Protein AF-A0A9P6HDU7-F1 (afdb_monomer_lite)

Sequence (227 aa):
MTTGSPQTSLSDDKVKEAPQIVTFTWDSATVALSRYRSRFFLVYVDGQHLPEPGKRIHSSLNVVSWHSNHHSKKGPKVDSFWLNCSRGDSDPEDPNGVLYRLLDVDPPLVRRTGRERNETSAADAASSVGCDEFEVLVPEEGLIRQCYYCLSWEDDEHRYSEIKHDKYWCSKCKKKGRLLSTLTPKEKSATHVGDLHTLERESIYARSFQPLSLQYQPQSVEHRARR

Organism: NCBI:txid56493

Structure (mmCIF, N/CA/C/O backbone):
data_AF-A0A9P6HDU7-F1
#
_entry.id   AF-A0A9P6HDU7-F1
#
loop_
_atom_site.group_PDB
_atom_site.id
_atom_site.type_symbol
_atom_site.label_atom_id
_atom_site.label_alt_id
_atom_site.label_comp_id
_atom_site.label_asym_id
_atom_site.label_entity_id
_atom_site.label_seq_id
_atom_site.pdbx_PDB_ins_code
_atom_site.Cartn_x
_atom_site.Cartn_y
_atom_site.Cartn_z
_atom_site.occupancy
_atom_site.B_iso_or_equiv
_atom_site.auth_seq_id
_atom_site.auth_comp_id
_atom_site.auth_asym_id
_atom_site.auth_atom_id
_atom_site.pdbx_PDB_model_num
ATOM 1 N N . MET A 1 1 ? -68.212 -5.624 16.637 1.00 43.31 1 MET A N 1
ATOM 2 C CA . MET A 1 1 ? -66.993 -5.546 17.468 1.00 43.31 1 MET A CA 1
ATOM 3 C C . MET A 1 1 ? -65.915 -6.299 16.717 1.00 43.31 1 MET A C 1
ATOM 5 O O . MET A 1 1 ? -65.987 -7.517 16.650 1.00 43.31 1 MET A O 1
ATOM 9 N N . THR A 1 2 ? -65.014 -5.582 16.052 1.00 46.53 2 THR A N 1
ATOM 10 C CA . THR A 1 2 ? -64.001 -6.171 15.166 1.00 46.53 2 THR A CA 1
ATOM 11 C C . THR A 1 2 ? -62.646 -5.792 15.741 1.00 46.53 2 THR A C 1
ATOM 13 O O . THR A 1 2 ? -62.264 -4.625 15.727 1.00 46.53 2 THR A O 1
ATOM 16 N N . THR A 1 3 ? -61.977 -6.760 16.355 1.00 54.69 3 THR A N 1
ATOM 17 C CA . THR A 1 3 ? -60.669 -6.601 16.992 1.00 54.69 3 THR A CA 1
ATOM 18 C C . THR A 1 3 ? -59.586 -6.638 15.919 1.00 54.69 3 THR A C 1
ATOM 20 O O . THR A 1 3 ? -59.300 -7.697 15.366 1.00 54.69 3 THR A O 1
ATOM 23 N N . GLY A 1 4 ? -59.018 -5.476 15.591 1.00 52.78 4 GLY A N 1
ATOM 24 C CA . GLY A 1 4 ? -57.842 -5.368 14.730 1.00 52.78 4 GLY A CA 1
ATOM 25 C C . GLY A 1 4 ? -56.573 -5.619 15.539 1.00 52.78 4 GLY A C 1
ATOM 26 O O . GLY A 1 4 ? -56.272 -4.862 16.459 1.00 52.78 4 GLY A O 1
ATOM 27 N N . SER A 1 5 ? -55.850 -6.687 15.213 1.00 55.47 5 SER A N 1
ATOM 28 C CA . SER A 1 5 ? -54.541 -6.981 15.800 1.00 55.47 5 SER A CA 1
ATOM 29 C C . SER A 1 5 ? -53.468 -6.037 15.233 1.00 55.47 5 SER A C 1
ATOM 31 O O . SER A 1 5 ? -53.489 -5.770 14.029 1.00 55.47 5 SER A O 1
ATOM 33 N N . PRO A 1 6 ? -52.510 -5.549 16.043 1.00 67.25 6 PRO A N 1
ATOM 34 C CA . PRO A 1 6 ? -51.437 -4.692 15.556 1.00 67.25 6 PRO A CA 1
ATOM 35 C C . PRO A 1 6 ? -50.391 -5.529 14.811 1.00 67.25 6 PRO A C 1
ATOM 37 O O . PRO A 1 6 ? -49.854 -6.490 15.359 1.00 67.25 6 PRO A O 1
ATOM 40 N N . GLN A 1 7 ? -50.080 -5.152 13.569 1.00 59.84 7 GLN A N 1
ATOM 41 C CA . GLN A 1 7 ? -48.900 -5.647 12.862 1.00 59.84 7 GLN A CA 1
ATOM 42 C C . GLN A 1 7 ? -47.662 -4.920 13.392 1.00 59.84 7 GLN A C 1
ATOM 44 O O . GLN A 1 7 ? -47.432 -3.751 13.087 1.00 59.84 7 GLN A O 1
ATOM 49 N N . THR A 1 8 ? -46.861 -5.615 14.192 1.00 58.66 8 THR A N 1
ATOM 50 C CA . THR A 1 8 ? -45.507 -5.195 14.555 1.00 58.66 8 THR A CA 1
ATOM 51 C C . THR A 1 8 ? -44.602 -5.405 13.344 1.00 58.66 8 THR A C 1
ATOM 53 O O . THR A 1 8 ? -44.223 -6.529 13.018 1.00 58.66 8 THR A O 1
ATOM 56 N N . SER A 1 9 ? -44.275 -4.321 12.644 1.00 63.88 9 SER A N 1
ATOM 57 C CA . SER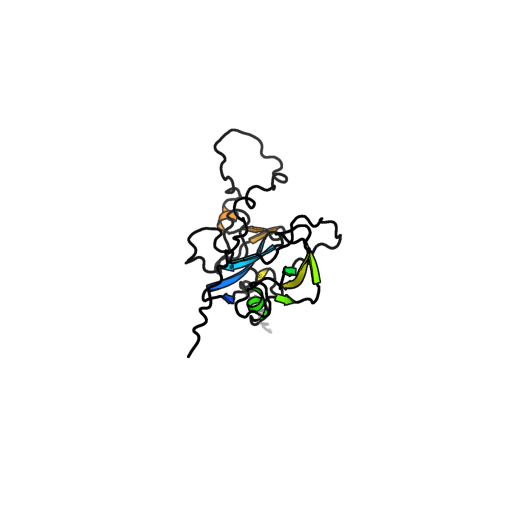 A 1 9 ? -43.236 -4.309 11.618 1.00 63.88 9 SER A CA 1
ATOM 58 C C . SER A 1 9 ? -41.874 -4.510 12.287 1.00 63.88 9 SER A C 1
ATOM 60 O O . SER A 1 9 ? -41.369 -3.599 12.945 1.00 63.88 9 SER A O 1
ATOM 62 N N . LEU A 1 10 ? -41.301 -5.706 12.144 1.00 60.94 10 LEU A N 1
ATOM 63 C CA . LEU A 1 10 ? -39.892 -5.967 12.431 1.00 60.94 10 LEU A CA 1
ATOM 64 C C . LEU A 1 10 ? -39.050 -5.121 11.471 1.00 60.94 1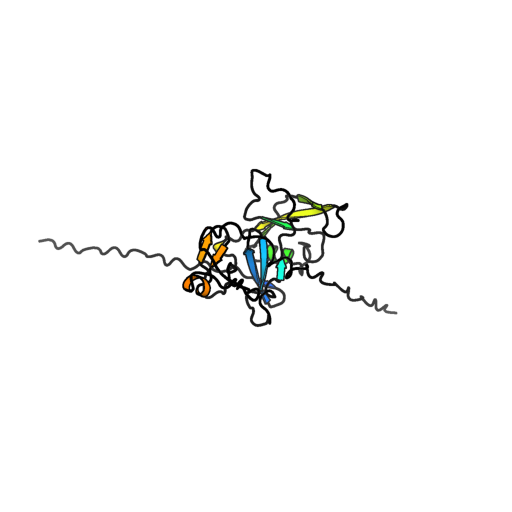0 LEU A C 1
ATOM 66 O O . LEU A 1 10 ? -39.079 -5.327 10.261 1.00 60.94 10 LEU A O 1
ATOM 70 N N . SER A 1 11 ? -38.350 -4.130 12.014 1.00 64.56 11 SER A N 1
ATOM 71 C CA . SER A 1 11 ? -37.307 -3.405 11.303 1.00 64.56 11 SER A CA 1
ATOM 72 C C . SER A 1 11 ? -36.131 -4.352 11.079 1.00 64.56 11 SER A C 1
ATOM 74 O O . SER A 1 11 ? -35.496 -4.782 12.041 1.00 64.56 11 SER A O 1
ATOM 76 N N . ASP A 1 12 ? -35.858 -4.679 9.816 1.00 61.16 12 ASP A N 1
ATOM 77 C CA . ASP A 1 12 ? -34.621 -5.332 9.388 1.00 61.16 12 ASP A CA 1
ATOM 78 C C . ASP A 1 12 ? -33.440 -4.390 9.664 1.00 61.16 12 ASP A C 1
ATOM 80 O O . ASP A 1 12 ? -32.995 -3.631 8.796 1.00 61.16 12 ASP A O 1
ATOM 84 N N . ASP A 1 13 ? -32.926 -4.431 10.891 1.00 65.56 13 ASP A N 1
ATOM 85 C CA . ASP A 1 13 ? -31.606 -3.908 11.211 1.00 65.56 13 ASP A CA 1
ATOM 86 C C . ASP A 1 13 ? -30.584 -4.769 10.460 1.00 65.56 13 ASP A C 1
ATOM 88 O O . ASP A 1 13 ? -30.099 -5.789 10.952 1.00 65.56 13 ASP A O 1
ATOM 92 N N . LYS A 1 14 ? -30.277 -4.375 9.218 1.00 71.62 14 LYS A N 1
ATOM 93 C CA . LYS A 1 14 ? -29.135 -4.904 8.472 1.00 71.62 14 LYS A CA 1
ATOM 94 C C . LYS A 1 14 ? -27.889 -4.661 9.313 1.00 71.62 14 LYS A C 1
ATOM 96 O O . LYS A 1 14 ? -27.359 -3.549 9.340 1.00 71.62 14 LYS A O 1
ATOM 101 N N . VAL A 1 15 ? -27.429 -5.708 9.991 1.00 69.44 15 VAL A N 1
ATOM 102 C CA . VAL A 1 15 ? -26.133 -5.738 10.661 1.00 69.44 15 VAL A CA 1
ATOM 103 C C . VAL A 1 15 ? -25.090 -5.390 9.604 1.00 69.44 15 VAL A C 1
ATOM 105 O O . VAL A 1 15 ? -24.821 -6.167 8.692 1.00 69.44 15 VAL A O 1
ATOM 108 N N . LYS A 1 16 ? -24.566 -4.165 9.668 1.00 67.69 16 LYS A N 1
ATOM 109 C CA . LYS A 1 16 ? -23.510 -3.710 8.773 1.00 67.69 16 LYS A CA 1
ATOM 110 C C . LYS A 1 16 ? -22.235 -4.409 9.225 1.00 67.69 16 LYS A C 1
ATOM 112 O O . LYS A 1 16 ? -21.640 -4.000 10.221 1.00 67.69 16 LYS A O 1
ATOM 117 N N . GLU A 1 17 ? -21.874 -5.491 8.540 1.00 73.00 17 GLU A N 1
ATOM 118 C CA . GLU A 1 17 ? -20.608 -6.181 8.776 1.00 73.00 17 GLU A CA 1
ATOM 119 C C . GLU A 1 17 ? -19.461 -5.169 8.723 1.00 73.00 17 GLU A C 1
ATOM 121 O O . GLU A 1 17 ? -19.444 -4.252 7.890 1.00 73.00 17 GLU A O 1
ATOM 126 N N . ALA A 1 18 ? -18.534 -5.286 9.674 1.00 70.19 18 ALA A N 1
ATOM 127 C CA . ALA A 1 18 ? -17.365 -4.429 9.695 1.00 70.19 18 ALA A CA 1
ATOM 128 C C . ALA A 1 18 ? -16.558 -4.668 8.406 1.00 70.19 18 ALA A C 1
ATOM 130 O O . ALA A 1 18 ? -16.374 -5.823 8.017 1.00 70.19 18 ALA A O 1
ATOM 131 N N . PRO A 1 19 ? -16.084 -3.606 7.733 1.00 74.44 19 PRO A N 1
ATOM 132 C CA . PRO A 1 19 ? -15.278 -3.768 6.533 1.00 74.44 19 PRO A CA 1
ATOM 133 C C . PRO A 1 19 ? -14.008 -4.558 6.867 1.00 74.44 19 PRO A C 1
ATOM 135 O O . PRO A 1 19 ? -13.298 -4.217 7.817 1.00 74.44 19 PRO A O 1
ATOM 138 N N . GLN A 1 20 ? -13.757 -5.618 6.100 1.00 83.69 20 GLN A N 1
ATOM 139 C CA . GLN A 1 20 ? -12.608 -6.503 6.280 1.00 83.69 20 GLN A CA 1
ATOM 140 C C . GLN A 1 20 ? -11.350 -5.895 5.654 1.00 83.69 20 GLN A C 1
ATOM 142 O O . GLN A 1 20 ? -11.419 -5.246 4.608 1.00 83.69 20 GLN A O 1
ATOM 147 N N . ILE A 1 21 ? -10.200 -6.115 6.295 1.00 86.62 21 ILE A N 1
ATOM 148 C CA . ILE A 1 21 ? -8.893 -5.769 5.730 1.00 86.62 21 ILE A CA 1
ATOM 149 C C . ILE A 1 21 ? -8.620 -6.724 4.572 1.00 86.62 21 ILE A C 1
ATOM 151 O O . ILE A 1 21 ? -8.716 -7.939 4.733 1.00 86.62 21 ILE A O 1
ATOM 155 N N . VAL A 1 22 ? -8.270 -6.180 3.408 1.00 87.25 22 VAL A N 1
ATOM 156 C CA . VAL A 1 22 ? -7.909 -7.003 2.255 1.00 87.25 22 VAL A CA 1
ATOM 157 C C . VAL A 1 22 ? -6.455 -7.438 2.397 1.00 87.25 22 VAL A C 1
ATOM 159 O O . VAL A 1 22 ? -5.538 -6.610 2.420 1.00 87.25 22 VAL A O 1
ATOM 162 N N . THR A 1 23 ? -6.258 -8.748 2.508 1.00 88.75 23 THR A N 1
ATOM 163 C CA . THR A 1 23 ? -4.953 -9.384 2.683 1.00 88.75 23 THR A CA 1
ATOM 164 C C . THR A 1 23 ? -4.683 -10.381 1.561 1.00 88.75 23 THR A C 1
ATOM 166 O O . THR A 1 23 ? -5.596 -10.851 0.883 1.00 88.75 23 THR A O 1
ATOM 169 N N . PHE A 1 24 ? -3.409 -10.686 1.343 1.00 86.25 24 PHE A N 1
ATOM 170 C CA . PHE A 1 24 ? -2.950 -11.688 0.387 1.00 86.25 24 PHE A CA 1
ATOM 171 C C . PHE A 1 24 ? -1.666 -12.349 0.892 1.00 86.25 24 PHE A C 1
ATOM 173 O O . PHE A 1 24 ? -1.004 -11.840 1.798 1.00 86.25 24 PHE A O 1
ATOM 180 N N . THR A 1 25 ? -1.308 -13.502 0.331 1.00 85.44 25 THR A N 1
ATOM 181 C CA . THR A 1 25 ? -0.123 -14.254 0.758 1.00 85.44 25 THR A CA 1
ATOM 182 C C . THR A 1 25 ? 1.092 -13.914 -0.103 1.00 85.44 25 THR A C 1
ATOM 184 O O . THR A 1 25 ? 1.015 -13.908 -1.330 1.00 85.44 25 THR A O 1
ATOM 187 N N . TRP A 1 26 ? 2.227 -13.681 0.550 1.00 81.81 26 TRP A N 1
ATOM 188 C CA . TRP A 1 26 ? 3.532 -13.412 -0.045 1.00 81.81 26 TRP A CA 1
ATOM 189 C C . TRP A 1 26 ? 4.598 -14.253 0.658 1.00 81.81 26 TRP A C 1
ATOM 191 O O . TRP A 1 26 ? 4.798 -14.079 1.856 1.00 81.81 26 TRP A O 1
ATOM 201 N N . ASP A 1 27 ? 5.297 -15.149 -0.045 1.00 79.50 27 ASP A N 1
ATOM 202 C CA . ASP A 1 27 ? 6.347 -16.012 0.534 1.00 79.50 27 ASP A CA 1
ATOM 203 C C . ASP A 1 27 ? 5.947 -16.670 1.871 1.00 79.50 27 ASP A C 1
ATOM 205 O O . ASP A 1 27 ? 6.727 -16.752 2.818 1.00 79.50 27 ASP A O 1
ATOM 209 N N . SER A 1 28 ? 4.707 -17.167 1.952 1.00 80.25 28 SER A N 1
ATOM 210 C CA . SER A 1 28 ? 4.083 -17.750 3.160 1.00 80.25 28 SER A CA 1
ATOM 211 C C . SER A 1 28 ? 3.716 -16.762 4.279 1.00 80.25 28 SER A C 1
ATOM 213 O O . SER A 1 28 ? 3.241 -17.191 5.328 1.00 80.25 28 SER A O 1
ATOM 215 N N . ALA A 1 29 ? 3.897 -15.458 4.077 1.00 81.75 29 ALA A N 1
ATOM 216 C CA . ALA A 1 29 ? 3.476 -14.404 4.994 1.00 81.75 29 ALA A CA 1
ATOM 217 C C . ALA A 1 29 ? 2.189 -13.714 4.517 1.00 81.75 29 ALA A C 1
ATOM 219 O O . ALA A 1 29 ? 1.975 -13.515 3.323 1.00 81.75 29 ALA A O 1
ATOM 220 N N . THR A 1 30 ? 1.344 -13.294 5.457 1.00 85.81 30 THR A N 1
ATOM 221 C CA . THR A 1 30 ? 0.152 -12.486 5.168 1.00 85.81 30 THR A CA 1
ATOM 222 C C . THR A 1 30 ? 0.544 -11.017 5.018 1.00 85.81 30 THR A C 1
ATOM 224 O O . THR A 1 30 ? 1.088 -10.410 5.948 1.00 85.81 30 THR A O 1
ATOM 227 N N . VAL A 1 31 ? 0.259 -10.432 3.858 1.00 87.56 31 VAL A N 1
ATOM 228 C CA . VAL A 1 31 ? 0.547 -9.037 3.506 1.00 87.56 31 VAL A CA 1
ATOM 229 C C . VAL A 1 31 ? -0.755 -8.287 3.243 1.00 87.56 31 VAL A C 1
ATOM 231 O O . VAL A 1 31 ? -1.735 -8.854 2.770 1.00 87.56 31 VAL A O 1
ATOM 234 N N . ALA A 1 32 ? -0.767 -6.996 3.554 1.00 90.44 32 ALA A N 1
ATOM 235 C CA . ALA A 1 32 ? -1.868 -6.090 3.267 1.00 90.44 32 ALA A CA 1
ATOM 236 C C . ALA A 1 32 ? -1.362 -4.792 2.637 1.00 90.44 32 ALA A C 1
ATOM 238 O O . ALA A 1 32 ? -0.226 -4.356 2.868 1.00 90.44 32 ALA A O 1
ATOM 239 N N . LEU A 1 33 ? -2.242 -4.147 1.872 1.00 92.19 33 LEU A N 1
ATOM 240 C CA . LEU A 1 33 ? -2.014 -2.803 1.363 1.00 92.19 33 LEU A CA 1
ATOM 241 C C . LEU A 1 33 ? -2.406 -1.774 2.428 1.00 92.19 33 LEU A C 1
ATOM 243 O O . LEU A 1 33 ? -3.509 -1.784 2.974 1.00 92.19 33 LEU A O 1
ATOM 247 N N . SER A 1 34 ? -1.485 -0.864 2.708 1.00 91.31 34 SER A N 1
ATOM 248 C CA . SER A 1 34 ? -1.628 0.218 3.672 1.00 91.31 34 SER A CA 1
ATOM 249 C C . SER A 1 34 ? -1.581 1.566 2.979 1.00 91.31 34 SER A C 1
ATOM 251 O O . SER A 1 34 ? -0.841 1.751 2.007 1.00 91.31 34 SER A O 1
ATOM 253 N N . ARG A 1 35 ? -2.233 2.552 3.600 1.00 88.50 35 ARG A N 1
ATOM 254 C CA . ARG A 1 35 ? -2.032 3.960 3.281 1.00 88.50 35 ARG A CA 1
ATOM 255 C C . ARG A 1 35 ? -1.711 4.791 4.514 1.00 88.50 35 ARG A C 1
ATOM 257 O O . ARG A 1 35 ? -2.382 4.701 5.538 1.00 88.50 35 ARG A O 1
ATOM 264 N N . TYR A 1 36 ? -0.694 5.637 4.396 1.00 83.75 36 TYR A N 1
ATOM 265 C CA . TYR A 1 36 ? -0.334 6.593 5.438 1.00 83.75 36 TYR A CA 1
ATOM 266 C C . TYR A 1 36 ? 0.257 7.859 4.822 1.00 83.75 36 TYR A C 1
ATOM 268 O O . TYR A 1 36 ? 1.202 7.777 4.034 1.00 83.75 36 TYR A O 1
ATOM 276 N N . ARG A 1 37 ? -0.286 9.032 5.179 1.00 79.19 37 ARG A N 1
ATOM 277 C CA . ARG A 1 37 ? 0.137 10.341 4.644 1.00 79.19 37 ARG A CA 1
ATOM 278 C C . ARG A 1 37 ? 0.219 10.345 3.115 1.00 79.19 37 ARG A C 1
ATOM 280 O O . ARG A 1 37 ? 1.246 10.702 2.537 1.00 79.19 37 ARG A O 1
ATOM 287 N N . SER A 1 38 ? -0.853 9.888 2.472 1.00 78.25 38 SER A N 1
ATOM 288 C CA . SER A 1 38 ? -0.983 9.793 1.012 1.00 78.25 38 SER A CA 1
ATOM 289 C C . SER A 1 38 ? 0.069 8.905 0.325 1.00 78.25 38 SER A C 1
ATOM 291 O O . SER A 1 38 ? 0.317 9.049 -0.872 1.00 78.25 38 SER A O 1
ATOM 293 N N . ARG A 1 39 ? 0.692 7.979 1.066 1.00 83.12 39 ARG A N 1
ATOM 294 C CA . ARG A 1 39 ? 1.633 6.986 0.534 1.00 83.12 39 ARG A CA 1
ATOM 295 C C . ARG A 1 39 ? 1.113 5.576 0.710 1.00 83.12 39 ARG A C 1
ATOM 297 O O . ARG A 1 39 ? 0.559 5.268 1.763 1.00 83.12 39 ARG A O 1
ATOM 304 N N . PHE A 1 40 ? 1.349 4.743 -0.297 1.00 89.38 40 PHE A N 1
ATOM 305 C CA . PHE A 1 40 ? 1.031 3.326 -0.247 1.00 89.38 40 PHE A CA 1
ATOM 306 C C . PHE A 1 40 ? 2.229 2.498 0.216 1.00 89.38 40 PHE A C 1
ATOM 308 O O . PHE A 1 40 ? 3.387 2.769 -0.132 1.00 89.38 40 PHE A O 1
ATOM 315 N N . PHE A 1 41 ? 1.929 1.492 1.028 1.00 89.38 41 PHE A N 1
ATOM 316 C CA . PHE A 1 41 ? 2.898 0.568 1.602 1.00 89.38 41 PHE A CA 1
ATOM 317 C C . PHE A 1 41 ? 2.334 -0.841 1.554 1.00 89.38 41 PHE A C 1
ATOM 319 O O . PHE A 1 41 ? 1.144 -1.027 1.792 1.00 89.38 41 PHE A O 1
ATOM 326 N N . LEU A 1 42 ? 3.198 -1.822 1.337 1.00 88.25 42 LEU A N 1
ATOM 327 C CA . LEU A 1 42 ? 2.894 -3.202 1.676 1.00 88.25 42 LEU A CA 1
ATOM 328 C C . LEU A 1 42 ? 3.404 -3.500 3.063 1.00 88.25 42 LEU A C 1
ATOM 330 O O . LEU A 1 42 ? 4.552 -3.178 3.390 1.00 88.25 42 LEU A O 1
ATOM 334 N N . VAL A 1 43 ? 2.543 -4.102 3.874 1.00 88.25 43 VAL A N 1
ATOM 335 C CA . VAL A 1 43 ? 2.864 -4.419 5.256 1.00 88.25 43 VAL A CA 1
ATOM 336 C C . VAL A 1 43 ? 2.502 -5.850 5.607 1.00 88.25 43 VAL A C 1
ATOM 338 O O . VAL A 1 43 ? 1.454 -6.345 5.207 1.00 88.25 43 VAL A O 1
ATOM 341 N N . TYR A 1 44 ? 3.352 -6.499 6.393 1.00 85.44 44 TYR A N 1
ATOM 342 C CA . TYR A 1 44 ? 3.046 -7.787 6.997 1.00 85.44 44 TYR A CA 1
ATOM 343 C C . TYR A 1 44 ? 1.979 -7.611 8.087 1.00 85.44 44 TYR A C 1
ATOM 345 O O . TYR A 1 44 ? 2.147 -6.805 9.016 1.00 85.44 44 TYR A O 1
ATOM 353 N N . VAL A 1 45 ? 0.888 -8.368 7.970 1.00 82.38 45 VAL A N 1
ATOM 354 C CA . VAL A 1 45 ? -0.252 -8.352 8.904 1.00 82.38 45 VAL A CA 1
ATOM 355 C C . VAL A 1 45 ? 0.130 -9.072 10.195 1.00 82.38 45 VAL A C 1
ATOM 357 O O . VAL A 1 45 ? 0.023 -8.513 11.295 1.00 82.38 45 VAL A O 1
ATOM 360 N N . ASP A 1 46 ? 0.718 -10.258 10.051 1.00 74.44 46 ASP A N 1
ATOM 361 C CA . ASP A 1 46 ? 1.165 -11.083 11.163 1.00 74.44 46 ASP A CA 1
ATOM 362 C C . ASP A 1 46 ? 2.566 -10.671 11.611 1.00 74.44 46 ASP A C 1
ATOM 364 O O . ASP A 1 46 ? 3.599 -11.172 11.172 1.00 74.44 46 ASP A O 1
ATOM 368 N N . GLY A 1 47 ? 2.618 -9.733 12.554 1.00 62.12 47 GLY A N 1
ATOM 369 C CA . GLY A 1 47 ? 3.868 -9.341 13.209 1.00 62.12 47 GLY A CA 1
ATOM 370 C C . GLY A 1 47 ? 4.450 -10.402 14.147 1.00 62.12 47 GLY A C 1
ATOM 371 O O . GLY A 1 47 ? 5.422 -10.090 14.829 1.00 62.12 47 GLY A O 1
ATOM 372 N N . GLN A 1 48 ? 3.879 -11.613 14.217 1.00 55.28 48 GLN A N 1
ATOM 373 C CA . GLN A 1 48 ? 4.321 -12.672 15.137 1.00 55.28 48 GLN A CA 1
ATOM 374 C C . GLN A 1 48 ? 5.782 -13.100 14.920 1.00 55.28 48 GLN A C 1
ATOM 376 O O . GLN A 1 48 ? 6.393 -13.670 15.820 1.00 55.28 48 GLN A O 1
ATOM 381 N N . HIS A 1 49 ? 6.377 -12.750 13.777 1.00 49.81 49 HIS A N 1
ATOM 382 C CA . HIS A 1 49 ? 7.781 -13.033 13.470 1.00 49.81 49 HIS A CA 1
ATOM 383 C C . HIS A 1 49 ? 8.662 -11.786 13.343 1.00 49.81 49 HIS A C 1
ATOM 385 O O . HIS A 1 49 ? 9.824 -11.894 12.953 1.00 49.81 49 HIS A O 1
ATOM 391 N N . LEU A 1 50 ? 8.149 -10.596 13.674 1.00 54.12 50 LEU A N 1
ATOM 392 C CA . LEU A 1 50 ? 8.882 -9.348 13.476 1.00 54.12 50 LEU A CA 1
ATOM 393 C C . LEU A 1 50 ? 9.277 -8.728 14.823 1.00 54.12 50 LEU A C 1
ATOM 395 O O . LEU A 1 50 ? 8.426 -8.182 15.524 1.00 54.12 50 LEU A O 1
ATOM 399 N N . PRO A 1 51 ? 10.573 -8.777 15.190 1.00 41.41 51 PRO A N 1
ATOM 400 C CA . PRO A 1 51 ? 11.031 -8.439 16.537 1.00 41.41 51 PRO A CA 1
ATOM 401 C C . PRO A 1 51 ? 10.970 -6.940 16.873 1.00 41.41 51 PRO A C 1
ATOM 403 O O . PRO A 1 51 ? 11.178 -6.579 18.027 1.00 41.41 51 PRO A O 1
ATOM 406 N N . GLU A 1 52 ? 10.702 -6.052 15.906 1.00 56.84 52 GLU A N 1
ATOM 407 C CA . GLU A 1 52 ? 10.749 -4.599 16.117 1.00 56.84 52 GLU A CA 1
ATOM 408 C C . GLU A 1 52 ? 9.599 -3.843 15.420 1.00 56.84 52 GLU A C 1
ATOM 410 O O . GLU A 1 52 ? 9.302 -4.099 14.245 1.00 56.84 52 GLU A O 1
ATOM 415 N N . PRO A 1 53 ? 8.985 -2.851 16.098 1.00 47.34 53 PRO A N 1
ATOM 416 C CA . PRO A 1 53 ? 8.081 -1.886 15.477 1.00 47.34 53 PRO A CA 1
ATOM 417 C C . PRO A 1 53 ? 8.770 -1.188 14.294 1.00 47.34 53 PRO A C 1
ATOM 419 O O . PRO A 1 53 ? 9.817 -0.572 14.457 1.00 47.34 53 PRO A O 1
ATOM 422 N N . GLY A 1 54 ? 8.188 -1.295 13.098 1.00 55.69 54 GLY A N 1
ATOM 423 C CA . GLY A 1 54 ? 8.760 -0.760 11.852 1.00 55.69 54 GLY A CA 1
ATOM 424 C C . GLY A 1 54 ? 9.186 -1.829 10.844 1.00 55.69 54 GLY A C 1
ATOM 425 O O . GLY A 1 54 ? 9.088 -1.581 9.646 1.00 55.69 54 GLY A O 1
ATOM 426 N N . LYS A 1 55 ? 9.506 -3.055 11.287 1.00 67.94 55 LYS A N 1
ATOM 427 C CA . LYS A 1 55 ? 9.832 -4.187 10.389 1.00 67.94 55 LYS A CA 1
ATOM 428 C C . LYS A 1 55 ? 8.629 -4.773 9.646 1.00 67.94 55 LYS A C 1
ATOM 430 O O . LYS A 1 55 ? 8.778 -5.688 8.850 1.00 67.94 55 LYS A O 1
ATOM 435 N N . ARG A 1 56 ? 7.431 -4.246 9.911 1.00 77.69 56 ARG A N 1
ATOM 436 C CA . ARG A 1 56 ? 6.208 -4.635 9.206 1.00 77.69 56 ARG A CA 1
ATOM 437 C C . ARG A 1 56 ? 6.145 -4.091 7.788 1.00 77.69 56 ARG A C 1
ATOM 439 O O . ARG A 1 56 ? 5.392 -4.651 7.016 1.00 77.69 56 ARG A O 1
ATOM 446 N N . ILE A 1 57 ? 6.894 -3.044 7.434 1.00 82.50 57 ILE A N 1
ATOM 447 C CA . ILE A 1 57 ? 6.886 -2.538 6.057 1.00 82.50 57 ILE A CA 1
ATOM 448 C C . ILE A 1 57 ? 7.710 -3.479 5.182 1.00 82.50 57 ILE A C 1
ATOM 450 O O . ILE A 1 57 ? 8.926 -3.553 5.334 1.00 82.50 57 ILE A O 1
ATOM 454 N N . HIS A 1 58 ? 7.031 -4.174 4.275 1.00 80.44 58 HIS A N 1
ATOM 455 C CA . HIS A 1 58 ? 7.654 -5.005 3.254 1.00 80.44 58 HIS A CA 1
ATOM 456 C C . HIS A 1 58 ? 8.199 -4.137 2.115 1.00 80.44 58 HIS A C 1
ATOM 458 O O . HIS A 1 58 ? 9.372 -4.228 1.770 1.00 80.44 58 HIS A O 1
ATOM 464 N N . SER A 1 59 ? 7.364 -3.242 1.575 1.00 82.88 59 SER A N 1
ATOM 465 C CA . SER A 1 59 ? 7.740 -2.375 0.457 1.00 82.88 59 SER A CA 1
ATOM 466 C C . SER A 1 59 ? 6.998 -1.037 0.499 1.00 82.88 59 SER A C 1
ATOM 468 O O . SER A 1 59 ? 5.880 -0.942 1.012 1.00 82.88 59 SER A O 1
ATOM 470 N N . SER A 1 60 ? 7.618 0.020 -0.030 1.00 83.88 60 SER A N 1
ATOM 471 C CA . SER A 1 60 ? 6.959 1.310 -0.258 1.00 83.88 60 SER A CA 1
ATOM 472 C C . SER A 1 60 ? 6.646 1.454 -1.741 1.00 83.88 60 SER A C 1
ATOM 474 O O . SER A 1 60 ? 7.551 1.402 -2.566 1.00 83.88 60 SER A O 1
ATOM 476 N N . LEU A 1 61 ? 5.373 1.678 -2.064 1.00 83.19 61 LEU A N 1
ATOM 477 C CA . LEU A 1 61 ? 4.894 1.728 -3.450 1.00 83.19 61 LEU A CA 1
ATOM 478 C C . LEU A 1 61 ? 4.916 3.150 -4.034 1.00 83.19 61 LEU A C 1
ATOM 480 O O . LEU A 1 61 ? 4.796 3.335 -5.239 1.00 83.19 61 LEU A O 1
ATOM 484 N N . ASN A 1 62 ? 5.116 4.168 -3.187 1.00 70.19 62 ASN A N 1
ATOM 485 C CA . ASN A 1 62 ? 5.318 5.550 -3.618 1.00 70.19 62 ASN A CA 1
ATOM 486 C C . ASN A 1 62 ? 6.806 5.892 -3.557 1.00 70.19 62 ASN A C 1
ATOM 488 O O . ASN A 1 62 ? 7.301 6.290 -2.492 1.00 70.19 62 ASN A O 1
ATOM 492 N N . VAL A 1 63 ? 7.489 5.829 -4.698 1.00 58.09 63 VAL A N 1
ATOM 493 C CA . VAL A 1 63 ? 8.837 6.397 -4.859 1.00 58.09 63 VAL A CA 1
ATOM 494 C C . VAL A 1 63 ? 8.739 7.723 -5.611 1.00 58.09 63 VAL A C 1
ATOM 496 O O . VAL A 1 63 ? 9.405 7.939 -6.607 1.00 58.09 63 VAL A O 1
ATOM 499 N N . VAL A 1 64 ? 7.882 8.631 -5.136 1.00 52.56 64 VAL A N 1
ATOM 500 C CA . VAL A 1 64 ? 7.893 10.015 -5.622 1.00 52.56 64 VAL A CA 1
ATOM 501 C C . VAL A 1 64 ? 8.954 10.764 -4.831 1.00 52.56 64 VAL A C 1
ATOM 503 O O . VAL A 1 64 ? 8.892 10.803 -3.597 1.00 52.56 64 VAL A O 1
ATOM 506 N N . SER A 1 65 ? 9.914 11.386 -5.515 1.00 47.12 65 SER A N 1
ATOM 507 C CA . SER A 1 65 ? 10.762 12.374 -4.854 1.00 47.12 65 SER A CA 1
ATOM 508 C C . SER A 1 65 ? 9.865 13.514 -4.350 1.00 47.12 65 SER A C 1
ATOM 510 O O . SER A 1 65 ? 9.140 14.166 -5.105 1.00 47.12 65 SER A O 1
ATOM 512 N N . TRP A 1 66 ? 9.889 13.723 -3.034 1.00 44.59 66 TRP A N 1
ATOM 513 C CA . TRP A 1 66 ? 9.099 14.691 -2.258 1.00 44.59 66 TRP A CA 1
ATOM 514 C C . TRP A 1 66 ? 9.141 16.141 -2.794 1.00 44.59 66 TRP A C 1
ATOM 516 O O . TRP A 1 66 ? 8.388 17.004 -2.356 1.00 44.59 66 TRP A O 1
ATOM 526 N N . HIS A 1 67 ? 10.019 16.420 -3.756 1.00 46.47 67 HIS A N 1
ATOM 527 C CA . HIS A 1 67 ? 10.321 17.747 -4.275 1.00 46.47 67 HIS A CA 1
ATOM 528 C C . HIS A 1 67 ? 9.542 18.134 -5.538 1.00 46.47 67 HIS A C 1
ATOM 530 O O . HIS A 1 67 ? 9.724 19.243 -6.040 1.00 46.47 67 HIS A O 1
ATOM 536 N N . SER A 1 68 ? 8.654 17.280 -6.054 1.00 46.81 68 SER A N 1
ATOM 537 C CA . SER A 1 68 ? 7.761 17.682 -7.146 1.00 46.81 68 SER A CA 1
ATOM 538 C C . SER A 1 68 ? 6.654 18.597 -6.605 1.00 46.81 68 SER A C 1
ATOM 540 O O . SER A 1 68 ? 5.643 18.164 -6.063 1.00 46.81 68 SER A O 1
ATOM 542 N N . ASN A 1 69 ? 6.920 19.900 -6.705 1.00 43.44 69 ASN A N 1
ATOM 543 C CA . ASN A 1 69 ? 6.070 21.021 -6.318 1.00 43.44 69 ASN A CA 1
ATOM 544 C C . ASN A 1 69 ? 4.558 20.732 -6.402 1.00 43.44 69 ASN A C 1
ATOM 546 O O . ASN A 1 69 ? 4.019 20.463 -7.475 1.00 43.44 69 ASN A O 1
ATOM 550 N N . HIS A 1 70 ? 3.876 20.918 -5.268 1.00 46.69 70 HIS A N 1
ATOM 551 C CA . HIS A 1 70 ? 2.425 20.870 -5.023 1.00 46.69 70 HIS A CA 1
ATOM 552 C C . HIS A 1 70 ? 1.562 21.843 -5.873 1.00 46.69 70 HIS A C 1
ATOM 554 O O . HIS A 1 70 ? 0.476 22.246 -5.460 1.00 46.69 70 HIS A O 1
ATOM 560 N N . HIS A 1 71 ? 2.004 22.259 -7.059 1.00 44.84 71 HIS A N 1
ATOM 561 C CA . HIS A 1 71 ? 1.330 23.278 -7.864 1.00 44.84 71 HIS A CA 1
ATOM 562 C C . HIS A 1 71 ? 0.326 22.737 -8.894 1.00 44.84 71 HIS A C 1
ATOM 564 O O . HIS A 1 71 ? -0.322 23.541 -9.570 1.00 44.84 71 HIS A O 1
ATOM 570 N N . SER A 1 72 ? 0.092 21.420 -8.994 1.00 49.06 72 SER A N 1
ATOM 571 C CA . SER A 1 72 ? -1.074 20.945 -9.747 1.00 49.06 72 SER A CA 1
ATOM 572 C C . SER A 1 72 ? -2.350 21.228 -8.945 1.00 49.06 72 SER A C 1
ATOM 574 O O . SER A 1 72 ? -2.669 20.557 -7.969 1.00 49.06 72 SER A O 1
ATOM 576 N N . LYS A 1 73 ? -3.135 22.222 -9.389 1.00 53.06 73 LYS A N 1
ATOM 577 C CA . LYS A 1 73 ? -4.478 22.545 -8.849 1.00 53.06 73 LYS A CA 1
ATOM 578 C C . LYS A 1 73 ? -5.455 21.355 -8.873 1.00 53.06 73 LYS A C 1
ATOM 580 O O . LYS A 1 73 ? -6.499 21.400 -8.234 1.00 53.06 73 LYS A O 1
ATOM 585 N N . LYS A 1 74 ? -5.116 20.294 -9.609 1.00 51.38 74 LYS A N 1
ATOM 586 C CA . LYS A 1 74 ? -5.681 18.953 -9.466 1.00 51.38 74 LYS A CA 1
ATOM 587 C C . LYS A 1 74 ? -4.682 18.158 -8.630 1.00 51.38 74 LYS A C 1
ATOM 589 O O . LYS A 1 74 ? -3.639 17.760 -9.151 1.00 51.38 74 LYS A O 1
ATOM 594 N N . GLY A 1 75 ? -4.951 18.024 -7.332 1.00 49.22 75 GLY A N 1
ATOM 595 C CA . GLY A 1 75 ? -4.140 17.182 -6.455 1.00 49.22 75 GLY A CA 1
ATOM 596 C C . GLY A 1 75 ? -4.006 15.769 -7.040 1.00 49.22 75 GLY A C 1
ATOM 597 O O . GLY A 1 75 ? -4.872 15.360 -7.823 1.00 49.22 75 GLY A O 1
ATOM 598 N N . PRO A 1 76 ? -2.921 15.039 -6.727 1.00 51.25 76 PRO A N 1
ATOM 599 C CA . PRO A 1 76 ? -2.780 13.653 -7.157 1.00 51.25 76 PRO A CA 1
ATOM 600 C C . PRO A 1 76 ? -4.051 12.883 -6.798 1.00 51.25 76 PRO A C 1
ATOM 602 O O . PRO A 1 76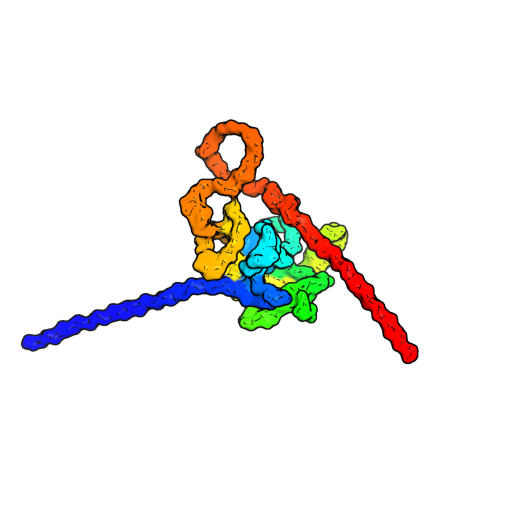 ? -4.616 13.087 -5.719 1.00 51.25 76 PRO A O 1
ATOM 605 N N . LYS A 1 77 ? -4.524 12.036 -7.724 1.00 59.59 77 LYS A N 1
ATOM 606 C CA . LYS A 1 77 ? -5.611 11.109 -7.411 1.00 59.59 77 LYS A CA 1
ATOM 607 C C . LYS A 1 77 ? -5.200 10.348 -6.155 1.00 59.59 77 LYS A C 1
ATOM 609 O O . LYS A 1 77 ? -4.106 9.799 -6.082 1.00 59.59 77 LYS A O 1
ATOM 614 N N . VAL A 1 78 ? -6.079 10.405 -5.165 1.00 70.31 78 VAL A N 1
ATOM 615 C CA . VAL A 1 78 ? -5.893 9.889 -3.807 1.00 70.31 78 VAL A CA 1
ATOM 616 C C . VAL A 1 78 ? -5.529 8.393 -3.838 1.00 70.31 78 VAL A C 1
ATOM 618 O O . VAL A 1 78 ? -4.750 7.944 -2.996 1.00 70.31 78 VAL A O 1
ATOM 621 N N . ASP A 1 79 ? -5.961 7.690 -4.887 1.00 85.25 79 ASP A N 1
ATOM 622 C CA . ASP A 1 79 ? -5.921 6.233 -5.017 1.00 85.25 79 ASP A CA 1
ATOM 623 C C . ASP A 1 79 ? -4.971 5.755 -6.126 1.00 85.25 79 ASP A C 1
ATOM 625 O O . ASP A 1 79 ? -5.231 4.766 -6.805 1.00 85.25 79 ASP A O 1
ATOM 629 N N . SER A 1 80 ? -3.881 6.480 -6.393 1.00 89.06 80 SER A N 1
ATOM 630 C CA . SER A 1 80 ? -2.888 6.047 -7.386 1.00 89.06 80 SER A CA 1
ATOM 631 C C . SER A 1 80 ? -1.453 6.246 -6.908 1.00 89.06 80 SER A C 1
ATOM 633 O O . SER A 1 80 ? -1.154 7.178 -6.156 1.00 89.06 80 SER A O 1
ATOM 635 N N . PHE A 1 81 ? -0.557 5.380 -7.370 1.00 88.81 81 PHE A N 1
ATOM 636 C CA . PHE A 1 81 ? 0.883 5.478 -7.144 1.00 88.81 81 PHE A CA 1
ATOM 637 C C . PHE A 1 81 ? 1.661 5.291 -8.444 1.00 88.81 81 PHE A C 1
ATOM 639 O O . PHE A 1 81 ? 1.121 4.826 -9.444 1.00 88.81 81 PHE A O 1
ATOM 646 N N . TRP A 1 82 ? 2.928 5.698 -8.425 1.00 88.19 82 TRP A N 1
ATOM 647 C CA . TRP A 1 82 ? 3.835 5.606 -9.564 1.00 88.19 82 TRP A CA 1
ATOM 648 C C . TRP A 1 82 ? 5.007 4.711 -9.194 1.00 88.19 82 TRP A C 1
ATOM 650 O O . TRP A 1 82 ? 5.613 4.915 -8.136 1.00 88.19 82 TRP A O 1
ATOM 660 N N . LEU A 1 83 ? 5.317 3.745 -10.056 1.00 88.00 83 LEU A N 1
ATOM 661 C CA . LEU A 1 83 ? 6.355 2.752 -9.814 1.00 88.00 83 LEU A CA 1
ATOM 662 C C . LEU A 1 83 ? 7.292 2.645 -11.017 1.00 88.00 83 LEU A C 1
ATOM 664 O O . LEU A 1 83 ? 6.860 2.649 -12.167 1.00 88.00 83 LEU A O 1
ATOM 668 N N . ASN A 1 84 ? 8.588 2.534 -10.740 1.00 88.12 84 ASN A N 1
ATOM 669 C CA . ASN A 1 84 ? 9.582 2.238 -11.758 1.00 88.12 84 ASN A CA 1
ATOM 670 C C . ASN A 1 84 ? 9.624 0.722 -12.010 1.00 88.12 84 ASN A C 1
ATOM 672 O O . ASN A 1 84 ? 10.317 -0.000 -11.293 1.00 88.12 84 ASN A O 1
ATOM 676 N N . CYS A 1 85 ? 8.927 0.268 -13.050 1.00 85.19 85 CYS A N 1
ATOM 677 C CA . CYS A 1 85 ? 8.842 -1.143 -13.438 1.00 85.19 85 CYS A CA 1
ATOM 678 C C . CYS A 1 85 ? 10.153 -1.721 -14.002 1.00 85.19 85 CYS A C 1
ATOM 680 O O . CYS A 1 85 ? 10.275 -2.928 -14.143 1.00 85.19 85 CYS A O 1
ATOM 682 N N . SER A 1 86 ? 11.162 -0.892 -14.304 1.00 80.50 86 SER A N 1
ATOM 683 C CA . SER A 1 86 ? 12.459 -1.374 -14.816 1.00 80.50 86 SER A CA 1
ATOM 684 C C . SER A 1 86 ? 13.400 -1.921 -13.731 1.00 80.50 86 SER A C 1
ATOM 686 O O . SER A 1 86 ? 14.522 -2.336 -14.028 1.00 80.50 86 SER A O 1
ATOM 688 N N . ARG A 1 87 ? 12.983 -1.898 -12.459 1.00 70.94 87 ARG A N 1
ATOM 689 C CA . ARG A 1 87 ? 13.762 -2.402 -11.322 1.00 70.94 87 ARG A CA 1
ATOM 690 C C . ARG A 1 87 ? 13.142 -3.684 -10.781 1.00 70.94 87 ARG A C 1
ATOM 692 O O . ARG A 1 87 ? 12.042 -3.608 -10.259 1.00 70.94 87 ARG A O 1
ATOM 699 N N . GLY A 1 88 ? 13.909 -4.779 -10.830 1.00 69.12 88 GLY A N 1
ATOM 700 C CA . GLY A 1 88 ? 13.644 -6.115 -10.258 1.00 69.12 88 GLY A CA 1
ATOM 701 C C . GLY A 1 88 ? 12.287 -6.290 -9.576 1.00 69.12 88 GLY A C 1
ATOM 702 O O . GLY A 1 88 ? 11.312 -6.619 -10.233 1.00 69.12 88 GLY A O 1
ATOM 703 N N . ASP A 1 89 ? 12.212 -5.985 -8.279 1.00 73.25 89 ASP A N 1
ATOM 704 C CA . ASP A 1 89 ? 11.028 -6.227 -7.437 1.00 73.25 89 ASP A CA 1
ATOM 705 C C . ASP A 1 89 ? 9.746 -5.482 -7.872 1.00 73.25 89 ASP A C 1
ATOM 707 O O . ASP A 1 89 ? 8.677 -5.691 -7.304 1.00 73.25 89 ASP A O 1
ATOM 711 N N . SER A 1 90 ? 9.840 -4.552 -8.819 1.00 80.62 90 SER A N 1
ATOM 712 C CA . SER A 1 90 ? 8.737 -3.749 -9.358 1.00 80.62 90 SER A CA 1
ATOM 713 C C . SER A 1 90 ? 8.339 -4.146 -10.779 1.00 80.62 90 SER A C 1
ATOM 715 O O . SER A 1 90 ? 7.443 -3.513 -11.332 1.00 80.62 90 SER A O 1
ATOM 717 N N . ASP A 1 91 ? 8.987 -5.149 -11.373 1.00 84.75 91 ASP A N 1
ATOM 718 C CA . ASP A 1 91 ? 8.604 -5.679 -12.680 1.00 84.75 91 ASP A CA 1
ATOM 719 C C . ASP A 1 91 ? 7.219 -6.355 -12.576 1.00 84.75 91 ASP A C 1
ATOM 721 O O . ASP A 1 91 ? 7.047 -7.265 -11.757 1.00 84.75 91 ASP A O 1
ATOM 725 N N . PRO A 1 92 ? 6.201 -5.912 -13.343 1.00 86.75 92 PRO A N 1
ATOM 726 C CA . PRO A 1 92 ? 4.885 -6.547 -13.339 1.00 86.75 92 PRO A CA 1
ATOM 727 C C . PRO A 1 92 ? 4.895 -7.976 -13.888 1.00 86.75 92 PRO A C 1
ATOM 729 O O . PRO A 1 92 ? 3.933 -8.694 -13.638 1.00 86.75 92 PRO A O 1
ATOM 732 N N . GLU A 1 93 ? 5.935 -8.381 -14.623 1.00 88.38 93 GLU A N 1
ATOM 733 C CA . GLU A 1 93 ? 6.043 -9.710 -15.235 1.00 88.38 93 GLU A CA 1
ATOM 734 C C . GLU A 1 93 ? 6.860 -10.697 -14.381 1.00 88.38 93 GLU A C 1
ATOM 736 O O . GLU A 1 93 ? 6.867 -11.896 -14.667 1.00 88.38 93 GLU A O 1
ATOM 741 N N . ASP A 1 94 ? 7.546 -10.231 -13.330 1.00 87.75 94 ASP A N 1
ATOM 742 C CA . ASP A 1 94 ? 8.261 -11.116 -12.407 1.00 87.75 94 ASP A CA 1
ATOM 743 C C . ASP A 1 94 ? 7.263 -11.762 -11.432 1.00 87.75 94 ASP A C 1
ATOM 745 O O . ASP A 1 94 ? 6.734 -11.060 -10.572 1.00 87.75 94 ASP A O 1
ATOM 749 N N . PRO A 1 95 ? 7.037 -13.091 -11.464 1.00 87.56 95 PRO A N 1
ATOM 750 C CA . PRO A 1 95 ? 6.116 -13.758 -10.541 1.00 87.56 95 PRO A CA 1
ATOM 751 C C . PRO A 1 95 ? 6.525 -13.642 -9.063 1.00 87.56 95 PRO A C 1
ATOM 753 O O . PRO A 1 95 ? 5.718 -13.917 -8.170 1.00 87.56 95 PRO A O 1
ATOM 756 N N . ASN A 1 96 ? 7.768 -13.250 -8.776 1.00 84.12 96 ASN A N 1
ATOM 757 C CA . ASN A 1 96 ? 8.247 -12.957 -7.424 1.00 84.12 96 ASN A CA 1
ATOM 758 C C . ASN A 1 96 ? 8.275 -11.448 -7.120 1.00 84.12 96 ASN A C 1
ATOM 760 O O . ASN A 1 96 ? 8.635 -11.059 -6.013 1.00 84.12 96 ASN A O 1
ATOM 764 N N . GLY A 1 97 ? 7.893 -10.607 -8.082 1.00 84.75 97 GLY A N 1
ATOM 765 C CA . GLY A 1 97 ? 7.860 -9.154 -7.991 1.00 84.75 97 GLY A CA 1
ATOM 766 C C . GLY A 1 97 ? 6.627 -8.638 -7.252 1.00 84.75 97 GLY A C 1
ATOM 767 O O . GLY A 1 97 ? 5.525 -9.194 -7.329 1.00 84.75 97 GLY A O 1
ATOM 768 N N . VAL A 1 98 ? 6.823 -7.571 -6.470 1.00 83.69 98 VAL A N 1
ATOM 769 C CA . VAL A 1 98 ? 5.801 -6.968 -5.599 1.00 83.69 98 VAL A CA 1
ATOM 770 C C . VAL A 1 98 ? 4.559 -6.609 -6.392 1.00 83.69 98 VAL A C 1
ATOM 772 O O . VAL A 1 98 ? 3.425 -6.843 -5.968 1.00 83.69 98 VAL A O 1
ATOM 775 N N . LEU A 1 99 ? 4.799 -6.050 -7.568 1.00 88.19 99 LEU A N 1
ATOM 776 C CA . LEU A 1 99 ? 3.752 -5.590 -8.445 1.00 88.19 99 LEU A CA 1
ATOM 777 C C . LEU A 1 99 ? 2.957 -6.746 -9.061 1.00 88.19 99 LEU A C 1
ATOM 779 O O . LEU A 1 99 ? 1.731 -6.660 -9.083 1.00 88.19 99 LEU A O 1
ATOM 783 N N . TYR A 1 100 ? 3.624 -7.824 -9.491 1.00 89.62 100 TYR A N 1
ATOM 784 C CA . TYR A 1 100 ? 2.956 -9.008 -10.034 1.00 89.62 100 TYR A CA 1
ATOM 785 C C . TYR A 1 100 ? 1.908 -9.538 -9.056 1.00 89.62 100 TYR A C 1
ATOM 787 O O . TYR A 1 100 ? 0.750 -9.698 -9.425 1.00 89.62 100 TYR A O 1
ATOM 795 N N . ARG A 1 101 ? 2.254 -9.720 -7.772 1.00 88.56 101 ARG A N 1
ATOM 796 C CA . ARG A 1 101 ? 1.284 -10.254 -6.796 1.00 88.56 101 ARG A CA 1
ATOM 797 C C . ARG A 1 101 ? 0.104 -9.322 -6.569 1.00 88.56 101 ARG A C 1
ATOM 799 O O . ARG A 1 101 ? -1.011 -9.796 -6.423 1.00 88.56 101 ARG A O 1
ATOM 806 N N . LEU A 1 102 ? 0.315 -8.006 -6.561 1.00 90.50 102 LEU A N 1
ATOM 807 C CA . LEU A 1 102 ? -0.797 -7.059 -6.424 1.00 90.50 102 LEU A CA 1
ATOM 808 C C . LEU A 1 102 ? -1.768 -7.104 -7.611 1.00 90.50 102 LEU A C 1
ATOM 810 O O . LEU A 1 102 ? -2.954 -6.816 -7.429 1.00 90.50 102 LEU A O 1
ATOM 814 N N . LEU A 1 103 ? -1.263 -7.440 -8.800 1.00 92.94 103 LEU A N 1
ATOM 815 C CA . LEU A 1 103 ? -2.049 -7.614 -10.022 1.00 92.94 103 LEU A CA 1
ATOM 816 C C . LEU A 1 103 ? -2.715 -9.001 -10.104 1.00 92.94 103 LEU A C 1
ATOM 818 O O . LEU A 1 103 ? -3.797 -9.101 -10.672 1.00 92.94 103 LEU A O 1
ATOM 822 N N . ASP A 1 104 ? -2.082 -10.035 -9.544 1.00 92.50 104 ASP A N 1
ATOM 823 C CA . ASP A 1 104 ? -2.481 -11.452 -9.649 1.00 92.50 104 ASP A CA 1
ATOM 824 C C . ASP A 1 104 ? -3.473 -11.911 -8.559 1.00 92.50 104 ASP A C 1
ATOM 826 O O . ASP A 1 104 ? -4.099 -12.960 -8.687 1.00 92.50 104 ASP A O 1
ATOM 830 N N . VAL A 1 105 ? -3.647 -11.142 -7.476 1.00 90.56 105 VAL A N 1
ATOM 831 C CA . VAL A 1 105 ? -4.670 -11.434 -6.451 1.00 90.56 105 VAL A CA 1
ATOM 832 C C . VAL A 1 105 ? -6.073 -11.357 -7.065 1.00 90.56 105 VAL A C 1
ATOM 834 O O . VAL A 1 105 ? -6.349 -10.478 -7.873 1.00 90.56 105 VAL A O 1
ATOM 837 N N . ASP A 1 106 ? -6.976 -12.253 -6.656 1.00 89.12 106 ASP A N 1
ATOM 838 C CA . ASP A 1 106 ? -8.384 -12.249 -7.071 1.00 89.12 106 ASP A CA 1
ATOM 839 C C . ASP A 1 106 ? -9.302 -11.867 -5.887 1.00 89.12 106 ASP A C 1
ATOM 841 O O . ASP A 1 106 ? -9.374 -12.623 -4.911 1.00 89.12 106 ASP A O 1
ATOM 845 N N . PRO A 1 107 ? -9.997 -10.710 -5.928 1.00 89.50 107 PRO A N 1
ATOM 846 C CA . PRO A 1 107 ? -9.971 -9.699 -6.990 1.00 89.50 107 PRO A CA 1
ATOM 847 C C . PRO A 1 107 ? -8.682 -8.852 -6.978 1.00 89.50 107 PRO A C 1
ATOM 849 O O . PRO A 1 107 ? -8.091 -8.660 -5.911 1.00 89.50 107 PRO A O 1
ATOM 852 N N . PRO A 1 108 ? -8.277 -8.268 -8.125 1.00 89.81 108 PRO A N 1
ATOM 853 C CA . PRO A 1 108 ? -7.041 -7.493 -8.217 1.00 89.81 108 PRO A CA 1
ATOM 854 C C . PRO A 1 108 ? -7.070 -6.288 -7.282 1.00 89.81 108 PRO A C 1
ATOM 856 O O . PRO A 1 108 ? -8.047 -5.535 -7.231 1.00 89.81 108 PRO A O 1
ATOM 859 N N . LEU A 1 109 ? -5.970 -6.081 -6.554 1.00 92.69 109 LEU A N 1
ATOM 860 C CA . LEU A 1 109 ? -5.858 -4.979 -5.592 1.00 92.69 109 LEU A CA 1
ATOM 861 C C . LEU A 1 109 ? -5.485 -3.667 -6.274 1.00 92.69 109 LEU A C 1
ATOM 863 O O . LEU A 1 109 ? -5.819 -2.581 -5.788 1.00 92.69 109 LEU A O 1
ATOM 867 N N . VAL A 1 110 ? -4.780 -3.767 -7.399 1.00 94.44 110 VAL A N 1
ATOM 868 C CA . VAL A 1 110 ? -4.348 -2.635 -8.212 1.00 94.44 110 VAL A CA 1
ATOM 869 C C . VAL A 1 110 ? -4.576 -2.930 -9.689 1.00 94.44 110 VAL A C 1
ATOM 871 O O . VAL A 1 110 ? -4.687 -4.083 -10.098 1.00 94.44 110 VAL A O 1
ATOM 874 N N . ARG A 1 111 ? -4.601 -1.885 -10.516 1.00 95.12 111 ARG A N 1
ATOM 875 C CA . ARG A 1 111 ? -4.528 -2.015 -11.977 1.00 95.12 111 ARG A CA 1
ATOM 876 C C . ARG A 1 111 ? -3.592 -0.981 -12.576 1.00 95.12 111 ARG A C 1
ATOM 878 O O . ARG A 1 111 ? -3.517 0.148 -12.092 1.00 95.12 111 ARG A O 1
ATOM 885 N N . ARG A 1 112 ? -2.931 -1.332 -13.678 1.00 94.81 112 ARG A N 1
ATOM 886 C CA . ARG A 1 112 ? -2.170 -0.368 -14.485 1.00 94.81 112 ARG A CA 1
ATOM 887 C C . ARG A 1 112 ? -3.134 0.583 -15.197 1.00 94.81 112 ARG A C 1
ATOM 889 O O . ARG A 1 112 ? -4.141 0.142 -15.753 1.00 94.81 112 ARG A O 1
ATOM 896 N N . THR A 1 113 ? -2.842 1.883 -15.195 1.00 93.75 113 THR A N 1
ATOM 897 C CA . THR A 1 113 ? -3.719 2.882 -15.843 1.00 93.75 113 THR A CA 1
ATOM 898 C C . THR A 1 113 ? -3.336 3.180 -17.294 1.00 93.75 113 THR A C 1
ATOM 900 O O . THR A 1 113 ? -4.110 3.811 -18.013 1.00 93.75 113 THR A O 1
ATOM 903 N N . GLY A 1 114 ? -2.139 2.758 -17.716 1.00 93.00 114 GLY A N 1
ATOM 904 C CA . GLY A 1 114 ? -1.539 3.095 -19.011 1.00 93.00 114 GLY A CA 1
ATOM 905 C C . GLY A 1 114 ? -0.931 4.501 -19.067 1.00 93.00 114 GLY A C 1
ATOM 906 O O . GLY A 1 114 ? -0.468 4.920 -20.124 1.00 93.00 114 GLY A O 1
ATOM 907 N N . ARG A 1 115 ? -0.943 5.252 -17.956 1.00 91.38 115 ARG A N 1
ATOM 908 C CA . ARG A 1 115 ? -0.234 6.532 -17.863 1.00 91.38 115 ARG A CA 1
ATOM 909 C C . ARG A 1 115 ? 1.206 6.297 -17.435 1.00 91.38 115 ARG A C 1
ATOM 911 O O . ARG A 1 115 ? 1.466 5.564 -16.486 1.00 91.38 115 ARG A O 1
ATOM 918 N N . GLU A 1 116 ? 2.102 7.002 -18.107 1.00 92.94 116 GLU A N 1
ATOM 919 C CA . GLU A 1 116 ? 3.543 6.940 -17.894 1.00 92.94 116 GLU A CA 1
ATOM 920 C C . GLU A 1 116 ? 4.082 8.338 -17.579 1.00 92.94 116 GLU A C 1
ATOM 922 O O . GLU A 1 116 ? 3.522 9.357 -18.008 1.00 92.94 116 GLU A O 1
ATOM 927 N N . ARG A 1 117 ? 5.174 8.403 -16.818 1.00 89.38 117 ARG A N 1
ATOM 928 C CA . ARG A 1 117 ? 5.939 9.637 -16.609 1.00 89.38 117 ARG A CA 1
ATOM 929 C C . ARG A 1 117 ? 7.415 9.330 -16.431 1.00 89.38 117 ARG A C 1
ATOM 931 O O . ARG A 1 117 ? 7.774 8.256 -15.973 1.00 89.38 117 ARG A O 1
ATOM 938 N N . ASN A 1 118 ? 8.260 10.311 -16.716 1.00 89.38 118 ASN A N 1
ATOM 939 C CA . ASN A 1 118 ? 9.682 10.231 -16.407 1.00 89.38 118 ASN A CA 1
ATOM 940 C C . ASN A 1 118 ? 9.963 10.907 -15.063 1.00 89.38 118 ASN A C 1
ATOM 942 O O . ASN A 1 118 ? 9.500 12.023 -14.816 1.00 89.38 118 ASN A O 1
ATOM 946 N N . GLU A 1 119 ? 10.740 10.246 -14.213 1.00 83.19 119 GLU A N 1
ATOM 947 C CA . GLU A 1 119 ? 11.191 10.764 -12.923 1.00 83.19 119 GLU A CA 1
ATOM 948 C C . GLU A 1 119 ? 12.710 10.841 -12.864 1.00 83.19 119 GLU A C 1
ATOM 950 O O . GLU A 1 119 ? 13.412 10.042 -13.472 1.00 83.19 119 GLU A O 1
ATOM 955 N N . THR A 1 120 ? 13.237 11.796 -12.106 1.00 82.94 120 THR A N 1
ATOM 956 C CA . THR A 1 120 ? 14.672 11.869 -11.834 1.00 82.94 120 THR A CA 1
ATOM 957 C C . THR A 1 120 ? 15.097 10.688 -10.962 1.00 82.94 120 THR A C 1
ATOM 959 O O . THR A 1 120 ? 14.504 10.444 -9.909 1.00 82.94 120 THR A O 1
ATOM 962 N N . SER A 1 121 ? 16.131 9.959 -11.380 1.00 79.31 121 SER A N 1
ATOM 963 C CA . SER A 1 121 ? 16.664 8.836 -10.608 1.00 79.31 121 SER A CA 1
ATOM 964 C C . SER A 1 121 ? 17.194 9.303 -9.256 1.00 79.31 121 SER A C 1
ATOM 966 O O . SER A 1 121 ? 17.915 10.293 -9.156 1.00 79.31 121 SER A O 1
ATOM 968 N N . ALA A 1 122 ? 16.914 8.528 -8.208 1.00 73.25 122 ALA A N 1
ATOM 969 C CA . ALA A 1 122 ? 17.491 8.767 -6.888 1.00 73.25 122 ALA A CA 1
ATOM 970 C C . ALA A 1 122 ? 19.020 8.575 -6.860 1.00 73.25 122 ALA A C 1
ATOM 972 O O . ALA A 1 122 ? 19.684 9.121 -5.984 1.00 73.25 122 ALA A O 1
ATOM 973 N N . ALA A 1 123 ? 19.570 7.779 -7.786 1.00 77.75 123 ALA A N 1
ATOM 974 C CA . ALA A 1 123 ? 21.004 7.504 -7.855 1.00 77.75 123 ALA A CA 1
ATOM 975 C C . ALA A 1 123 ? 21.777 8.585 -8.625 1.00 77.75 123 ALA A C 1
ATOM 977 O O . ALA A 1 123 ? 22.943 8.825 -8.329 1.00 77.75 123 ALA A O 1
ATOM 978 N N . ASP A 1 124 ? 21.132 9.223 -9.603 1.00 82.25 124 ASP A N 1
ATOM 979 C CA . ASP A 1 124 ? 21.752 10.227 -10.461 1.00 82.25 124 ASP A CA 1
ATOM 980 C C . ASP A 1 124 ? 20.709 11.248 -10.929 1.00 82.25 124 ASP A C 1
ATOM 982 O O . ASP A 1 124 ? 19.819 10.930 -11.721 1.00 82.25 124 ASP A O 1
ATOM 986 N N . ALA A 1 125 ? 20.870 12.491 -10.468 1.00 84.25 125 ALA A N 1
ATOM 987 C CA . ALA A 1 125 ? 19.981 13.602 -10.782 1.00 84.25 125 ALA A CA 1
ATOM 988 C C . ALA A 1 125 ? 19.951 13.974 -12.277 1.00 84.25 125 ALA A C 1
ATOM 990 O O . ALA A 1 125 ? 19.000 14.619 -12.721 1.00 84.25 125 ALA A O 1
ATOM 991 N N . ALA A 1 126 ? 20.971 13.585 -13.049 1.00 86.44 126 ALA A N 1
ATOM 992 C CA . ALA A 1 126 ? 21.012 13.800 -14.493 1.00 86.44 126 ALA A CA 1
ATOM 993 C C . ALA A 1 126 ? 20.234 12.730 -15.276 1.00 86.44 126 ALA A C 1
ATOM 995 O O . ALA A 1 126 ? 19.895 12.946 -16.440 1.00 86.44 126 ALA A O 1
ATOM 996 N N . SER A 1 127 ? 19.936 11.589 -14.651 1.00 86.12 127 SER A N 1
ATOM 997 C CA . SER A 1 127 ? 19.242 10.478 -15.298 1.00 86.12 127 SER A CA 1
ATOM 998 C C . SER A 1 127 ? 17.738 10.498 -15.018 1.00 86.12 127 SER A C 1
ATOM 1000 O O . SER A 1 127 ? 17.289 10.786 -13.904 1.00 86.12 127 SER A O 1
ATOM 1002 N N . SER A 1 128 ? 16.948 10.169 -16.041 1.00 88.50 128 SER A N 1
ATOM 1003 C CA . SER A 1 128 ? 15.503 9.971 -15.933 1.00 88.50 128 SER A CA 1
ATOM 1004 C C . SER A 1 128 ? 15.144 8.490 -16.029 1.00 88.50 128 SER A C 1
ATOM 1006 O O . SER A 1 128 ? 15.669 7.787 -16.890 1.00 88.50 128 SER A O 1
ATOM 1008 N N . VAL A 1 129 ? 14.213 8.037 -15.199 1.00 87.50 129 VAL A N 1
ATOM 1009 C CA . VAL A 1 129 ? 13.642 6.685 -15.197 1.00 87.50 129 VAL A CA 1
ATOM 1010 C C . VAL A 1 129 ? 12.153 6.761 -15.511 1.00 87.50 129 VAL A C 1
ATOM 1012 O O . VAL A 1 129 ? 11.457 7.629 -14.987 1.00 87.50 129 VAL A O 1
ATOM 1015 N N . GLY A 1 130 ? 11.674 5.866 -16.375 1.00 89.31 130 GLY A N 1
ATOM 1016 C CA . GLY A 1 130 ? 10.251 5.736 -16.674 1.00 89.31 130 GLY A CA 1
ATOM 1017 C C . GLY A 1 130 ? 9.505 5.099 -15.504 1.00 89.31 130 GLY A C 1
ATOM 1018 O O . GLY A 1 130 ? 9.972 4.118 -14.923 1.00 89.31 130 GLY A O 1
ATOM 1019 N N . CYS A 1 131 ? 8.353 5.664 -15.165 1.00 90.25 131 CYS A N 1
ATOM 1020 C CA . CYS A 1 131 ? 7.446 5.165 -14.145 1.00 90.25 131 CYS A CA 1
ATOM 1021 C C . CYS A 1 131 ? 6.050 4.969 -14.734 1.00 90.25 131 CYS A C 1
ATOM 1023 O O . CYS A 1 131 ? 5.520 5.859 -15.406 1.00 90.25 131 CYS A O 1
ATOM 1025 N N . ASP A 1 132 ? 5.438 3.845 -14.386 1.00 91.88 132 ASP A N 1
ATOM 1026 C CA . ASP A 1 132 ? 4.046 3.525 -14.678 1.00 91.88 132 ASP A CA 1
ATOM 1027 C C . ASP A 1 132 ? 3.144 3.944 -13.519 1.00 91.88 132 ASP A C 1
ATOM 1029 O O . ASP A 1 132 ? 3.524 3.842 -12.348 1.00 91.88 132 ASP A O 1
ATOM 1033 N N . GLU A 1 133 ? 1.931 4.397 -13.831 1.00 91.81 133 GLU A N 1
ATOM 1034 C CA . GLU A 1 133 ? 0.907 4.647 -12.821 1.00 91.81 133 GLU A CA 1
ATOM 1035 C C . GLU A 1 133 ? 0.009 3.425 -12.600 1.00 91.81 133 GLU A C 1
ATOM 1037 O O . GLU A 1 133 ? -0.522 2.816 -13.539 1.00 91.81 133 GLU A O 1
ATOM 1042 N N . PHE A 1 134 ? -0.240 3.147 -11.324 1.00 92.56 134 PHE A N 1
ATOM 1043 C CA . PHE A 1 134 ? -1.152 2.119 -10.850 1.00 92.56 134 PHE A CA 1
ATOM 1044 C C . PHE A 1 134 ? -2.257 2.748 -10.009 1.00 92.56 134 PHE A C 1
ATOM 1046 O O . PHE A 1 134 ? -2.002 3.605 -9.161 1.00 92.56 134 PHE A O 1
ATOM 1053 N N . GLU A 1 135 ? -3.492 2.323 -10.251 1.00 92.88 135 GLU A N 1
ATOM 1054 C CA . GLU A 1 135 ? -4.665 2.693 -9.465 1.00 92.88 135 GLU A CA 1
ATOM 1055 C C . GLU A 1 135 ? -4.977 1.587 -8.460 1.00 92.88 135 GLU A C 1
ATOM 1057 O O . GLU A 1 135 ? -4.996 0.409 -8.816 1.00 92.88 135 GLU A O 1
ATOM 1062 N N . VAL A 1 136 ? -5.224 1.973 -7.213 1.00 92.94 136 VAL A N 1
ATOM 1063 C CA . VAL A 1 136 ? -5.647 1.079 -6.138 1.00 92.94 136 VAL A CA 1
ATOM 1064 C C . VAL A 1 136 ? -7.154 0.879 -6.239 1.00 92.94 136 VAL A C 1
ATOM 1066 O O . VAL A 1 136 ? -7.914 1.843 -6.258 1.00 92.94 136 VAL A O 1
ATOM 1069 N N . LEU A 1 137 ? -7.577 -0.381 -6.318 1.00 93.44 137 LEU A N 1
ATOM 1070 C CA . LEU A 1 137 ? -8.982 -0.770 -6.465 1.00 93.44 137 LEU A CA 1
ATOM 1071 C C . LEU A 1 137 ? -9.654 -1.059 -5.121 1.00 93.44 137 LEU A C 1
ATOM 1073 O O . LEU A 1 137 ? -10.881 -1.067 -5.023 1.00 93.44 137 LEU A O 1
ATOM 1077 N N . VAL A 1 138 ? -8.849 -1.282 -4.083 1.00 91.31 138 VAL A N 1
ATOM 1078 C CA . VAL A 1 138 ? -9.326 -1.521 -2.722 1.00 91.31 138 VAL A CA 1
ATOM 1079 C C . VAL A 1 138 ? -9.839 -0.207 -2.122 1.00 91.31 138 VAL A C 1
ATOM 1081 O O . VAL A 1 138 ? -9.091 0.776 -2.107 1.00 91.31 138 VAL A O 1
ATOM 1084 N N . PRO A 1 139 ? -11.076 -0.162 -1.593 1.00 90.06 139 PRO A N 1
ATOM 1085 C CA . PRO A 1 139 ? -11.580 1.023 -0.909 1.00 90.06 139 PRO A CA 1
ATOM 1086 C C . PRO A 1 139 ? -10.765 1.305 0.363 1.00 90.06 139 PRO A C 1
ATOM 1088 O O . PRO A 1 139 ? -10.141 0.408 0.929 1.00 90.06 139 PRO A O 1
ATOM 1091 N N . GLU A 1 140 ? -10.789 2.541 0.861 1.00 87.06 140 GLU A N 1
ATOM 1092 C CA . GLU A 1 140 ? -9.992 2.947 2.030 1.00 87.06 140 GLU A CA 1
ATOM 1093 C C . GLU A 1 140 ? -10.305 2.115 3.289 1.00 87.06 140 GLU A C 1
ATOM 1095 O O . GLU A 1 140 ? -9.439 1.878 4.139 1.00 87.06 140 GLU A O 1
ATOM 1100 N N . GLU A 1 141 ? -11.530 1.609 3.411 1.00 88.06 141 GLU A N 1
ATOM 1101 C CA . GLU A 1 141 ? -11.931 0.707 4.482 1.00 88.06 141 GLU A CA 1
ATOM 1102 C C . GLU A 1 141 ? -11.321 -0.693 4.378 1.00 88.06 141 GLU A C 1
ATOM 1104 O O . GLU A 1 141 ? -11.249 -1.364 5.405 1.00 88.06 141 GLU A O 1
ATOM 1109 N N . GLY A 1 142 ? -10.863 -1.115 3.199 1.00 88.31 142 GLY A N 1
ATOM 1110 C CA . GLY A 1 142 ? -10.144 -2.375 2.996 1.00 88.31 142 GLY A CA 1
ATOM 1111 C C . GLY A 1 142 ? -8.639 -2.268 3.247 1.00 88.31 142 GLY A C 1
ATOM 1112 O O . GLY A 1 142 ? -7.957 -3.285 3.336 1.00 88.31 142 GLY A O 1
ATOM 1113 N N . LEU A 1 143 ? -8.109 -1.050 3.393 1.00 91.25 143 LEU A N 1
ATOM 1114 C CA . LEU A 1 143 ? -6.697 -0.824 3.688 1.00 91.25 143 LEU A CA 1
ATOM 1115 C C . LEU A 1 143 ? -6.411 -1.012 5.182 1.00 91.25 143 LEU A C 1
ATOM 1117 O O . LEU A 1 143 ? -7.204 -0.605 6.048 1.00 91.25 143 LEU A O 1
ATOM 1121 N N . ILE A 1 144 ? -5.243 -1.577 5.487 1.00 91.38 144 ILE A N 1
ATOM 1122 C CA . ILE A 1 144 ? -4.717 -1.627 6.854 1.00 91.38 144 ILE A CA 1
ATOM 1123 C C . ILE A 1 144 ? -4.207 -0.241 7.260 1.00 91.38 144 ILE A C 1
ATOM 1125 O O . ILE A 1 144 ? -3.522 0.453 6.497 1.00 91.38 144 ILE A O 1
ATOM 1129 N N . ARG A 1 145 ? -4.563 0.191 8.470 1.00 90.81 145 ARG A N 1
ATOM 1130 C CA . ARG A 1 145 ? -4.285 1.549 8.949 1.00 90.81 145 ARG A CA 1
ATOM 1131 C C . ARG A 1 145 ? -3.104 1.567 9.909 1.00 90.81 145 ARG A C 1
ATOM 1133 O O . ARG A 1 145 ? -2.886 0.643 10.690 1.00 90.81 145 ARG A O 1
ATOM 1140 N N . GLN A 1 146 ? -2.369 2.677 9.907 1.00 89.06 146 GLN A N 1
ATOM 1141 C CA . GLN A 1 146 ? -1.362 2.962 10.926 1.00 89.06 146 GLN A CA 1
ATOM 1142 C C . GLN A 1 146 ? -1.893 3.984 11.931 1.00 89.06 146 GLN A C 1
ATOM 1144 O O . GLN A 1 146 ? -2.418 5.036 11.558 1.00 89.06 146 GLN A O 1
ATOM 1149 N N . CYS A 1 147 ? -1.720 3.717 13.226 1.00 88.25 147 CYS A N 1
ATOM 1150 C CA . CYS A 1 147 ? -2.034 4.691 14.262 1.00 88.25 147 CYS A CA 1
ATOM 1151 C C . CYS A 1 147 ? -1.082 5.885 14.159 1.00 88.25 147 CYS A C 1
ATOM 1153 O O . CYS A 1 147 ? 0.134 5.736 14.274 1.00 88.25 147 CYS A O 1
ATOM 1155 N N . TYR A 1 148 ? -1.644 7.085 14.056 1.00 86.75 148 TYR A N 1
ATOM 1156 C CA . TYR A 1 148 ? -0.894 8.327 13.905 1.00 86.75 148 TYR A CA 1
ATOM 1157 C C . TYR A 1 148 ? 0.071 8.624 15.068 1.00 86.75 148 TYR A C 1
ATOM 1159 O O . TYR A 1 148 ? 1.070 9.310 14.874 1.00 86.75 148 TYR A O 1
ATOM 1167 N N . TYR A 1 149 ? -0.215 8.137 16.284 1.00 83.56 149 TYR A N 1
ATOM 1168 C CA . TYR A 1 149 ? 0.599 8.453 17.468 1.00 83.56 149 TYR A CA 1
ATOM 1169 C C . TYR A 1 149 ? 1.604 7.382 17.849 1.00 83.56 149 TYR A C 1
ATOM 1171 O O . TYR A 1 149 ? 2.763 7.702 18.079 1.00 83.56 149 TYR A O 1
ATOM 1179 N N . CYS A 1 150 ? 1.160 6.132 17.994 1.00 84.62 150 CYS A N 1
ATOM 1180 C CA . CYS A 1 150 ? 2.048 5.052 18.420 1.00 84.62 150 CYS A CA 1
ATOM 1181 C C . CYS A 1 150 ? 2.660 4.290 17.247 1.00 84.62 150 CYS A C 1
ATOM 1183 O O . CYS A 1 150 ? 3.429 3.365 17.484 1.00 84.62 150 CYS A O 1
ATOM 1185 N N . LEU A 1 151 ? 2.299 4.645 16.007 1.00 84.19 151 LEU A N 1
ATOM 1186 C CA . LEU A 1 151 ? 2.776 4.014 14.773 1.00 84.19 151 LEU A CA 1
ATOM 1187 C C . LEU A 1 151 ? 2.496 2.504 14.691 1.00 84.19 151 LEU A C 1
ATOM 1189 O O . LEU A 1 151 ? 3.050 1.816 13.835 1.00 84.19 151 LEU A O 1
ATOM 1193 N N . SER A 1 152 ? 1.621 1.988 15.562 1.00 84.94 152 SER A N 1
ATOM 1194 C CA . SER A 1 152 ? 1.171 0.602 15.500 1.00 84.94 152 SER A CA 1
ATOM 1195 C C . SER A 1 152 ? 0.318 0.404 14.259 1.00 84.94 152 SER A C 1
ATOM 1197 O O . SER A 1 152 ? -0.453 1.289 13.885 1.00 84.94 152 SER A O 1
ATOM 1199 N N . TRP A 1 153 ? 0.461 -0.760 13.647 1.00 86.31 153 TRP A N 1
ATOM 1200 C CA . TRP A 1 153 ? -0.422 -1.212 12.588 1.00 86.31 153 TRP A CA 1
ATOM 1201 C C . TRP A 1 153 ? -1.667 -1.832 13.203 1.00 86.31 153 TRP A C 1
ATOM 1203 O O . TRP A 1 153 ? -1.602 -2.437 14.276 1.00 86.31 153 TRP A O 1
ATOM 1213 N N . GLU A 1 154 ? -2.788 -1.599 12.545 1.00 87.06 154 GLU A N 1
ATOM 1214 C CA . GLU A 1 154 ? -4.065 -2.223 12.848 1.00 87.06 154 GLU A CA 1
ATOM 1215 C C . GLU A 1 154 ? -3.976 -3.750 12.761 1.00 87.06 154 GLU A C 1
ATOM 1217 O O . GLU A 1 154 ? -3.134 -4.297 12.049 1.00 87.06 154 GLU A O 1
ATOM 1222 N N . ASP A 1 155 ? -4.812 -4.416 13.545 1.00 81.88 155 ASP A N 1
ATOM 1223 C CA . ASP A 1 155 ? -5.013 -5.859 13.526 1.00 81.88 155 ASP A CA 1
ATOM 1224 C C . ASP A 1 155 ? -6.438 -6.161 13.045 1.00 81.88 155 ASP A C 1
ATOM 1226 O O . ASP A 1 155 ? -7.285 -5.265 12.975 1.00 81.88 155 ASP A O 1
ATOM 1230 N N . ASP A 1 156 ? -6.704 -7.423 12.717 1.00 73.12 156 ASP A N 1
ATOM 1231 C CA . ASP A 1 156 ? -8.023 -7.856 12.241 1.00 73.12 156 ASP A CA 1
ATOM 1232 C C . ASP A 1 156 ? -9.109 -7.753 13.328 1.00 73.12 156 ASP A C 1
ATOM 1234 O O . ASP A 1 156 ? -10.302 -7.794 13.032 1.00 73.12 156 ASP A O 1
ATOM 1238 N N . GLU A 1 157 ? -8.718 -7.583 14.595 1.00 76.25 157 GLU A N 1
ATOM 1239 C CA . GLU A 1 157 ? -9.650 -7.515 15.718 1.00 76.25 157 GLU A CA 1
ATOM 1240 C C . GLU A 1 157 ? -10.278 -6.122 15.885 1.00 76.25 157 GLU A C 1
ATOM 1242 O O . GLU A 1 157 ? -11.448 -6.013 16.264 1.00 76.25 157 GLU A O 1
ATOM 1247 N N . HIS A 1 158 ? -9.525 -5.038 15.647 1.00 82.38 158 HIS A N 1
ATOM 1248 C CA . HIS A 1 158 ? -9.977 -3.690 16.004 1.00 82.38 158 HIS A CA 1
ATOM 1249 C C . HIS A 1 158 ? -9.678 -2.636 14.943 1.00 82.38 158 HIS A C 1
ATOM 1251 O O . HIS A 1 158 ? -8.566 -2.107 14.863 1.00 82.38 158 HIS A O 1
ATOM 1257 N N . ARG A 1 159 ? -10.733 -2.168 14.260 1.00 89.25 159 ARG A N 1
ATOM 1258 C CA . ARG A 1 159 ? -10.600 -1.036 13.339 1.00 89.25 159 ARG A CA 1
ATOM 1259 C C . ARG A 1 159 ? -10.269 0.275 14.057 1.00 89.25 159 ARG A C 1
ATOM 1261 O O . ARG A 1 159 ? -10.932 0.699 15.009 1.00 89.25 159 ARG A O 1
ATOM 1268 N N . TYR A 1 160 ? -9.241 0.958 13.576 1.00 92.31 160 TYR A N 1
ATOM 1269 C CA . TYR A 1 160 ? -8.783 2.245 14.063 1.00 92.31 160 TYR A CA 1
ATOM 1270 C C . TYR A 1 160 ? -9.751 3.339 13.607 1.00 92.31 160 TYR A C 1
ATOM 1272 O O . TYR A 1 160 ? -10.196 3.374 12.458 1.00 92.31 160 TYR A O 1
ATOM 1280 N N . SER A 1 161 ? -10.085 4.253 14.521 1.00 91.00 161 SER A N 1
ATOM 1281 C CA . SER A 1 161 ? -10.992 5.371 14.236 1.00 91.00 161 SER A CA 1
ATOM 1282 C C . SER A 1 161 ? -10.284 6.433 13.401 1.00 91.00 161 SER A C 1
ATOM 1284 O O . SER A 1 161 ? -9.163 6.815 13.734 1.00 91.00 161 SER A O 1
ATOM 1286 N N . GLU A 1 162 ? -10.939 6.957 12.369 1.00 89.62 162 GLU A N 1
ATOM 1287 C CA . GLU A 1 162 ? -10.422 8.112 11.635 1.00 89.62 162 GLU A CA 1
ATOM 1288 C C . GLU A 1 162 ? -10.383 9.357 12.537 1.00 89.62 162 GLU A C 1
ATOM 1290 O O . GLU A 1 162 ? -11.275 9.584 13.360 1.00 89.62 162 GLU A O 1
ATOM 1295 N N . ILE A 1 163 ? -9.322 10.150 12.396 1.00 87.00 163 ILE A N 1
ATOM 1296 C CA . ILE A 1 163 ? -9.185 11.472 13.014 1.00 87.00 163 ILE A CA 1
ATOM 1297 C C . ILE A 1 163 ? -9.548 12.543 11.988 1.00 87.00 163 ILE A C 1
ATOM 1299 O O . ILE A 1 163 ? -10.363 13.418 12.264 1.00 87.00 163 ILE A O 1
ATOM 1303 N N . LYS A 1 164 ? -8.839 12.510 10.850 1.00 81.62 164 LYS A N 1
ATOM 1304 C CA . LYS A 1 164 ? -8.886 13.475 9.751 1.00 81.62 164 LYS A CA 1
ATOM 1305 C C . LYS A 1 164 ? -7.945 13.009 8.640 1.00 81.62 164 LYS A C 1
ATOM 1307 O O . LYS A 1 164 ? -6.760 12.857 8.934 1.00 81.62 164 LYS A O 1
ATOM 1312 N N . HIS A 1 165 ? -8.442 12.903 7.407 1.00 75.38 165 HIS A N 1
ATOM 1313 C CA . HIS A 1 165 ? -7.661 12.762 6.165 1.00 75.38 165 HIS A CA 1
ATOM 1314 C C . HIS A 1 165 ? -6.488 11.779 6.294 1.00 75.38 165 HIS A C 1
ATOM 1316 O O . HIS A 1 165 ? -5.377 12.230 6.532 1.00 75.38 165 HIS A O 1
ATOM 1322 N N . ASP A 1 166 ? -6.719 10.472 6.155 1.00 74.94 166 ASP A N 1
ATOM 1323 C CA . ASP A 1 166 ? -5.688 9.414 6.223 1.00 74.94 166 ASP A CA 1
ATOM 1324 C C . ASP A 1 166 ? -4.955 9.229 7.571 1.00 74.94 166 ASP A C 1
ATOM 1326 O O . ASP A 1 166 ? -4.077 8.369 7.700 1.00 74.94 166 ASP A O 1
ATOM 1330 N N . LYS A 1 167 ? -5.335 9.986 8.609 1.00 85.44 167 LYS A N 1
ATOM 1331 C CA . LYS A 1 167 ? -4.800 9.834 9.968 1.00 85.44 167 LYS A CA 1
ATOM 1332 C C . LYS A 1 167 ? -5.784 9.071 10.856 1.00 85.44 167 LYS A C 1
ATOM 1334 O O . LYS A 1 167 ? -6.937 9.478 11.011 1.00 85.44 167 LYS A O 1
ATOM 1339 N N . TYR A 1 168 ? -5.289 8.026 11.522 1.00 90.12 168 TYR A N 1
ATOM 1340 C CA . TYR A 1 168 ? -6.098 7.082 12.302 1.00 90.12 168 TYR A CA 1
ATOM 1341 C C . TYR A 1 168 ? -5.641 6.932 13.760 1.00 90.12 168 TYR A C 1
ATOM 1343 O O . TYR A 1 168 ? -4.472 7.143 14.093 1.00 90.12 168 TYR A O 1
ATOM 1351 N N . TRP A 1 169 ? -6.561 6.532 14.643 1.00 91.00 169 TRP A N 1
ATOM 1352 C CA . TRP A 1 169 ? -6.321 6.234 16.058 1.00 91.00 169 TRP A CA 1
ATOM 1353 C C . TRP A 1 169 ? -6.612 4.787 16.412 1.00 91.00 169 TRP A C 1
ATOM 1355 O O . TRP A 1 169 ? -7.741 4.318 16.271 1.00 91.00 169 TRP A O 1
ATOM 1365 N N . CYS A 1 170 ? -5.635 4.140 17.046 1.00 90.94 170 CYS A N 1
ATOM 1366 C CA . CYS A 1 170 ? -5.910 2.932 17.808 1.00 90.94 170 CYS A CA 1
ATOM 1367 C C . CYS A 1 170 ? -6.712 3.260 19.080 1.00 90.94 170 CYS A C 1
ATOM 1369 O O . CYS A 1 170 ? -6.622 4.359 19.649 1.00 90.94 170 CYS A O 1
ATOM 1371 N N . SER A 1 171 ? -7.469 2.277 19.568 1.00 90.56 171 SER A N 1
ATOM 1372 C CA . SER A 1 171 ? -8.311 2.399 20.766 1.00 90.56 171 SER A CA 1
ATOM 1373 C C . SER A 1 171 ? -7.521 2.848 22.006 1.00 90.56 171 SER A C 1
ATOM 1375 O O . SER A 1 171 ? -7.989 3.695 22.772 1.00 90.56 171 SER A O 1
ATOM 1377 N N . LYS A 1 172 ? -6.288 2.348 22.171 1.00 89.69 172 LYS A N 1
ATOM 1378 C CA . LYS A 1 172 ? -5.376 2.702 23.273 1.00 89.69 172 LYS A CA 1
ATOM 1379 C C . LYS A 1 172 ? -5.004 4.187 23.249 1.00 89.69 172 LYS A C 1
ATOM 1381 O O . LYS A 1 172 ? -5.056 4.847 24.283 1.00 89.69 172 LYS A O 1
ATOM 1386 N N . CYS A 1 173 ? -4.649 4.723 22.082 1.00 88.44 173 CYS A N 1
ATOM 1387 C CA . CYS A 1 173 ? -4.295 6.133 21.931 1.00 88.44 173 CYS A CA 1
ATOM 1388 C C . CYS A 1 173 ? -5.512 7.058 22.051 1.00 88.44 173 CYS A C 1
ATOM 1390 O O . CYS A 1 173 ? -5.393 8.120 22.661 1.00 88.44 173 CYS A O 1
ATOM 1392 N N . LYS A 1 174 ? -6.677 6.635 21.540 1.00 89.62 174 LYS A N 1
ATOM 1393 C CA . LYS A 1 174 ? -7.943 7.374 21.662 1.00 89.62 174 LYS A CA 1
ATOM 1394 C C . LYS A 1 174 ? -8.352 7.563 23.125 1.00 89.62 174 LYS A C 1
ATOM 1396 O O . LYS A 1 174 ? -8.633 8.685 23.531 1.00 89.62 174 LYS A O 1
ATOM 1401 N N . LYS A 1 175 ? -8.311 6.495 23.936 1.00 89.94 175 LYS A N 1
ATOM 1402 C CA . LYS A 1 175 ? -8.655 6.545 25.374 1.00 89.94 175 LYS A CA 1
ATOM 1403 C C . LYS A 1 175 ? -7.722 7.443 26.193 1.00 89.94 175 LYS A C 1
ATOM 1405 O O . LYS A 1 175 ? -8.158 8.038 27.168 1.00 89.94 175 LYS A O 1
ATOM 1410 N N . LYS A 1 176 ? -6.446 7.539 25.807 1.00 86.00 176 LYS A N 1
ATOM 1411 C CA . LYS A 1 176 ? -5.435 8.331 26.527 1.00 86.00 176 LYS A CA 1
ATOM 1412 C C . LYS A 1 176 ? -5.480 9.839 26.231 1.00 86.00 176 LYS A C 1
ATOM 1414 O O . LYS A 1 176 ? -4.796 10.577 26.92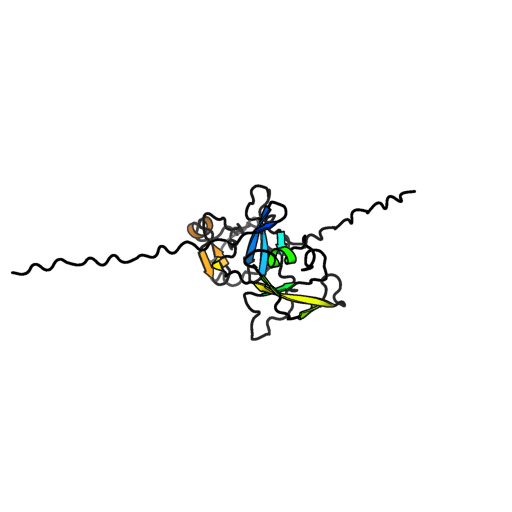2 1.00 86.00 176 LYS A O 1
ATOM 1419 N N . GLY A 1 177 ? -6.233 10.303 25.227 1.00 71.50 177 GLY A N 1
ATOM 1420 C CA . GLY A 1 177 ? -6.442 11.741 24.986 1.00 71.50 177 GLY A CA 1
ATOM 1421 C C . GLY A 1 177 ? -5.242 12.561 24.458 1.00 71.50 177 GLY A C 1
ATOM 1422 O O . GLY A 1 177 ? -5.295 13.781 24.555 1.00 71.50 177 GLY A O 1
ATOM 1423 N N . ARG A 1 178 ? -4.216 11.931 23.838 1.00 65.25 178 ARG A N 1
ATOM 1424 C CA . ARG A 1 178 ? -2.853 12.472 23.504 1.00 65.25 178 ARG A CA 1
ATOM 1425 C C . ARG A 1 178 ? -1.984 12.738 24.760 1.00 65.25 178 ARG A C 1
ATOM 1427 O O . ARG A 1 178 ? -2.526 13.029 25.807 1.00 65.25 178 ARG A O 1
ATOM 1434 N N . LEU A 1 179 ? -0.643 12.674 24.798 1.00 51.56 179 LEU A N 1
ATOM 1435 C CA . LEU A 1 179 ? 0.473 12.482 23.855 1.00 51.56 179 LEU A CA 1
ATOM 1436 C C . LEU A 1 179 ? 1.357 11.306 24.339 1.00 51.56 179 LEU A C 1
ATOM 1438 O O . LEU A 1 179 ? 1.736 11.273 25.502 1.00 51.56 179 LEU A O 1
ATOM 1442 N N . LEU A 1 180 ? 1.777 10.401 23.450 1.00 48.12 180 LEU A N 1
ATOM 1443 C CA . LEU A 1 180 ? 2.959 9.538 23.675 1.00 48.12 180 LEU A CA 1
ATOM 1444 C C . LEU A 1 180 ? 3.989 9.683 22.543 1.00 48.12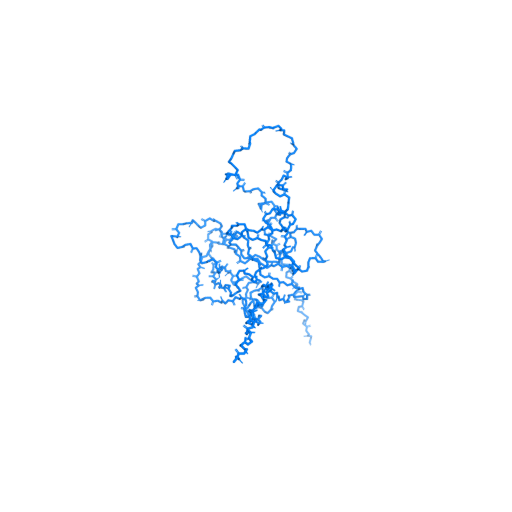 180 LEU A C 1
ATOM 1446 O O . LEU A 1 180 ? 4.816 8.809 22.326 1.00 48.12 180 LEU A O 1
ATOM 1450 N N . SER A 1 181 ? 3.963 10.816 21.836 1.00 45.16 181 SER A N 1
ATOM 1451 C CA . SER A 1 181 ? 5.101 11.281 21.038 1.00 45.16 181 SER A CA 1
ATOM 1452 C C . SER A 1 181 ? 5.953 12.293 21.809 1.00 45.16 181 SER A C 1
ATOM 1454 O O . SER A 1 181 ? 6.699 13.056 21.205 1.00 45.16 181 SER A O 1
ATOM 1456 N N . THR A 1 182 ? 5.884 12.307 23.143 1.00 44.94 182 THR A N 1
ATOM 1457 C CA . THR A 1 182 ? 7.043 12.705 23.943 1.00 44.94 182 THR A CA 1
ATOM 1458 C C . THR A 1 182 ? 8.038 11.549 23.890 1.00 44.94 182 THR A C 1
ATOM 1460 O O . THR A 1 182 ? 8.211 10.809 24.855 1.00 44.94 182 THR A O 1
ATOM 1463 N N . LEU A 1 183 ? 8.716 11.403 22.748 1.00 43.91 183 LEU A N 1
ATOM 1464 C CA . LEU A 1 183 ? 10.134 11.076 22.796 1.00 43.91 183 LEU A CA 1
ATOM 1465 C C . LEU A 1 183 ? 10.739 12.221 23.595 1.00 43.91 183 LEU A C 1
ATOM 1467 O O . LEU A 1 183 ? 11.018 13.260 23.017 1.00 43.91 183 LEU A O 1
ATOM 1471 N N . THR A 1 184 ? 10.784 12.105 24.920 1.00 40.31 184 THR A N 1
ATOM 1472 C CA . THR A 1 184 ? 11.406 13.098 25.789 1.00 40.31 184 THR A CA 1
ATOM 1473 C C . THR A 1 184 ? 12.816 13.351 25.258 1.00 40.31 184 THR A C 1
ATOM 1475 O O . THR A 1 184 ? 13.661 12.460 25.396 1.00 40.31 184 THR A O 1
ATOM 1478 N N . PRO A 1 185 ? 13.140 14.530 24.691 1.00 44.09 185 PRO A N 1
ATOM 1479 C CA . PRO A 1 185 ? 14.478 15.034 24.907 1.00 44.09 185 PRO A CA 1
ATOM 1480 C C . PRO A 1 185 ? 14.538 15.255 26.418 1.00 44.09 185 PRO A C 1
ATOM 1482 O O . PRO A 1 185 ? 13.623 15.846 26.995 1.00 44.09 185 PRO A O 1
ATOM 1485 N N . LYS A 1 186 ? 15.546 14.698 27.086 1.00 42.44 186 LYS A N 1
ATOM 1486 C CA . LYS A 1 186 ? 15.813 15.030 28.486 1.00 42.44 186 LYS A CA 1
ATOM 1487 C C . LYS A 1 186 ? 15.716 16.554 28.658 1.00 42.44 186 LYS A C 1
ATOM 1489 O O . LYS A 1 186 ? 16.489 17.251 28.020 1.00 42.44 186 LYS A O 1
ATOM 1494 N N . GLU A 1 187 ? 14.743 16.978 29.470 1.00 50.50 187 GLU A N 1
ATOM 1495 C CA . GLU A 1 187 ? 14.623 18.223 30.251 1.00 50.50 187 GLU A CA 1
ATOM 1496 C C . GLU A 1 187 ? 14.995 19.540 29.521 1.00 50.50 187 GLU A C 1
ATOM 1498 O O . GLU A 1 187 ? 16.100 19.731 29.032 1.00 50.50 187 GLU A O 1
ATOM 1503 N N . LYS A 1 188 ? 14.154 20.575 29.497 1.00 40.75 188 LYS A N 1
ATOM 1504 C CA . LYS A 1 188 ? 13.754 21.358 30.675 1.00 40.75 188 LYS A CA 1
ATOM 1505 C C . LYS A 1 188 ? 12.566 22.277 30.338 1.00 40.75 188 LYS A C 1
ATOM 1507 O O . LYS A 1 188 ? 12.549 22.890 29.281 1.00 40.75 188 LYS A O 1
ATOM 1512 N N . SER A 1 189 ? 11.673 22.398 31.322 1.00 43.59 189 SER A N 1
ATOM 1513 C CA . SER A 1 189 ? 10.851 23.564 31.690 1.00 43.59 189 SER A CA 1
ATOM 1514 C C . SER A 1 189 ? 9.860 24.179 30.686 1.00 43.59 189 SER A C 1
ATOM 1516 O O . SER A 1 189 ? 10.253 24.722 29.668 1.00 43.59 189 SER A O 1
ATOM 1518 N N . ALA A 1 190 ? 8.580 24.153 31.105 1.00 42.03 190 ALA A N 1
ATOM 1519 C CA . ALA A 1 190 ? 7.534 25.194 31.034 1.00 42.03 190 ALA A CA 1
ATOM 1520 C C . ALA A 1 190 ? 7.513 26.109 29.785 1.00 42.03 190 ALA A C 1
ATOM 1522 O O . ALA A 1 190 ? 8.472 26.794 29.475 1.00 42.03 190 ALA A O 1
ATOM 1523 N N . THR A 1 191 ? 6.410 26.326 29.069 1.00 42.25 191 THR A N 1
ATOM 1524 C CA . THR A 1 191 ? 5.072 26.721 29.534 1.00 42.25 191 THR A CA 1
ATOM 1525 C C . THR A 1 191 ? 4.163 26.820 28.297 1.00 42.25 191 THR A C 1
ATOM 1527 O O . THR A 1 191 ? 4.653 26.998 27.188 1.00 42.25 191 THR A O 1
ATOM 1530 N N . HIS A 1 192 ? 2.852 26.839 28.536 1.00 35.72 192 HIS A N 1
ATOM 1531 C CA . HIS A 1 192 ? 1.780 27.284 27.635 1.00 35.72 192 HIS A CA 1
ATOM 1532 C C . HIS A 1 192 ? 1.206 26.293 26.605 1.00 35.72 192 HIS A C 1
ATOM 1534 O O . HIS A 1 192 ? 1.789 25.961 25.578 1.00 35.72 192 HIS A O 1
ATOM 1540 N N . VAL A 1 193 ? -0.039 25.898 26.890 1.00 45.94 193 VAL A N 1
ATOM 1541 C CA . VAL A 1 193 ? -0.990 25.290 25.959 1.00 45.94 193 VAL A CA 1
ATOM 1542 C C . VAL A 1 193 ? -1.568 26.422 25.110 1.00 45.94 193 VAL A C 1
ATOM 1544 O O . VAL A 1 193 ? -2.360 27.226 25.594 1.00 45.94 193 VAL A O 1
ATOM 1547 N N . GLY A 1 194 ? -1.116 26.522 23.867 1.00 38.47 194 GLY A N 1
ATOM 1548 C CA . GLY A 1 194 ? -1.628 27.451 22.865 1.00 38.47 194 GLY A CA 1
ATOM 1549 C C . GLY A 1 194 ? -1.049 27.074 21.506 1.00 38.47 194 GLY A C 1
ATOM 1550 O O . GLY A 1 194 ? 0.161 27.109 21.330 1.00 38.47 194 GLY A O 1
ATOM 1551 N N . ASP A 1 195 ? -1.917 26.641 20.594 1.00 41.44 195 ASP A N 1
ATOM 1552 C CA . ASP A 1 195 ? -1.651 26.382 19.173 1.00 41.44 195 ASP A CA 1
ATOM 1553 C C . ASP A 1 195 ? -0.524 25.402 18.816 1.00 41.44 195 ASP A C 1
ATOM 1555 O O . ASP A 1 195 ? 0.537 25.731 18.291 1.00 41.44 195 ASP A O 1
ATOM 1559 N N . LEU A 1 196 ? -0.842 24.115 18.978 1.00 40.97 196 LEU A N 1
ATOM 1560 C CA . LEU A 1 196 ? -0.027 22.981 18.536 1.00 40.97 196 LEU A CA 1
ATOM 1561 C C . LEU A 1 196 ? -0.403 22.516 17.114 1.00 40.97 196 LEU A C 1
ATOM 1563 O O . LEU A 1 196 ? -0.548 21.320 16.858 1.00 40.97 196 LEU A O 1
ATOM 1567 N N . HIS A 1 197 ? -0.588 23.465 16.191 1.00 40.94 197 HIS A N 1
ATOM 1568 C CA . HIS A 1 197 ? -0.867 23.180 14.776 1.00 40.94 197 HIS A CA 1
ATOM 1569 C C . HIS A 1 197 ? 0.350 23.390 13.849 1.00 40.94 197 HIS A C 1
ATOM 1571 O O . HIS A 1 197 ? 0.237 23.168 12.644 1.00 40.94 197 HIS A O 1
ATOM 1577 N N . THR A 1 198 ? 1.524 23.745 14.396 1.00 38.97 198 THR A N 1
ATOM 1578 C CA . THR A 1 198 ? 2.663 24.246 13.589 1.00 38.97 198 THR A CA 1
ATOM 1579 C C . THR A 1 198 ? 4.009 23.540 13.831 1.00 38.97 198 THR A C 1
ATOM 1581 O O . THR A 1 198 ? 5.021 23.952 13.277 1.00 38.97 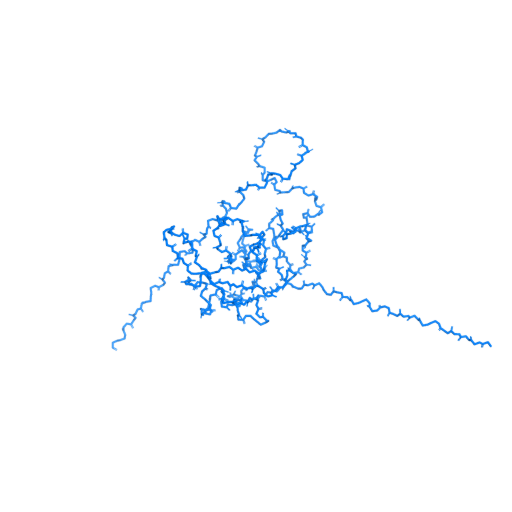198 THR A O 1
ATOM 1584 N N . LEU A 1 199 ? 4.062 22.444 14.599 1.00 40.25 199 LEU A N 1
ATOM 1585 C CA . LEU A 1 199 ? 5.307 21.685 14.851 1.00 40.25 199 LEU A CA 1
ATOM 1586 C C . LEU A 1 199 ? 5.329 20.283 14.207 1.00 40.25 199 LEU A C 1
ATOM 1588 O O . LEU A 1 199 ? 6.026 19.383 14.668 1.00 40.25 199 LEU A O 1
ATOM 1592 N N . GLU A 1 200 ? 4.600 20.080 13.105 1.00 42.28 200 GLU A N 1
ATOM 1593 C CA . GLU A 1 200 ? 4.743 18.888 12.252 1.00 42.28 200 GLU A CA 1
ATOM 1594 C C . GLU A 1 200 ? 5.880 19.088 11.233 1.00 42.28 200 GLU A C 1
ATOM 1596 O O . GLU A 1 200 ? 5.628 19.201 10.037 1.00 42.28 200 GLU A O 1
ATOM 1601 N N . ARG A 1 201 ? 7.146 19.132 11.673 1.00 44.09 201 ARG A N 1
ATOM 1602 C CA . ARG A 1 201 ? 8.286 19.055 10.740 1.00 44.09 201 ARG A CA 1
ATOM 1603 C C . ARG A 1 201 ? 9.393 18.099 11.205 1.00 44.09 201 ARG A C 1
ATOM 1605 O O . ARG A 1 201 ? 10.136 18.346 12.145 1.00 44.09 201 ARG A O 1
ATOM 1612 N N . GLU A 1 202 ? 9.479 17.000 10.455 1.00 44.16 202 GLU A N 1
ATOM 1613 C CA . GLU A 1 202 ? 10.722 16.467 9.867 1.00 44.16 202 GLU A CA 1
ATOM 1614 C C . GLU A 1 202 ? 11.643 15.509 10.649 1.00 44.16 202 GLU A C 1
ATOM 1616 O O . GLU A 1 202 ? 12.474 14.878 10.002 1.00 44.16 202 GLU A O 1
ATOM 1621 N N . SER A 1 203 ? 11.500 15.250 11.955 1.00 40.41 203 SER A N 1
ATOM 1622 C CA . SER A 1 203 ? 12.534 14.431 12.640 1.00 40.41 203 SER A CA 1
ATOM 1623 C C . SER A 1 203 ? 12.297 12.913 12.715 1.00 40.41 203 SER A C 1
ATOM 1625 O O . SER A 1 203 ? 13.260 12.161 12.859 1.00 40.41 203 SER A O 1
ATOM 1627 N N . ILE A 1 204 ? 11.054 12.427 12.603 1.00 42.50 204 ILE A N 1
ATOM 1628 C CA . ILE A 1 204 ? 10.746 11.017 12.933 1.00 42.50 204 ILE A CA 1
ATOM 1629 C C . ILE A 1 204 ? 11.069 10.047 11.780 1.00 42.50 204 ILE A C 1
ATOM 1631 O O . ILE A 1 204 ? 11.412 8.901 12.036 1.00 42.50 204 ILE A O 1
ATOM 1635 N N . TYR A 1 205 ? 11.035 10.488 10.517 1.00 45.31 205 TYR A N 1
ATOM 1636 C CA . TYR A 1 205 ? 11.188 9.579 9.365 1.00 45.31 205 TYR A CA 1
ATOM 1637 C C . TYR A 1 205 ? 12.549 9.652 8.663 1.00 45.31 205 TYR A C 1
ATOM 1639 O O . TYR A 1 205 ? 12.962 8.663 8.064 1.00 45.31 205 TYR A O 1
ATOM 1647 N N . ALA A 1 206 ? 13.286 10.763 8.781 1.00 40.22 206 ALA A N 1
ATOM 1648 C CA . ALA A 1 206 ? 14.606 10.901 8.155 1.00 40.22 206 ALA A CA 1
ATOM 1649 C C . ALA A 1 206 ? 15.686 10.007 8.799 1.00 40.22 206 ALA A C 1
ATOM 1651 O O . ALA A 1 206 ? 16.711 9.746 8.179 1.00 40.22 206 ALA A O 1
ATOM 1652 N N . ARG A 1 207 ? 15.471 9.523 10.033 1.00 39.88 207 ARG A N 1
ATOM 1653 C CA . ARG A 1 207 ? 16.422 8.640 10.734 1.00 39.88 207 ARG A CA 1
ATOM 1654 C C . ARG A 1 207 ? 16.094 7.149 10.647 1.00 39.88 207 ARG A C 1
ATOM 1656 O O . ARG A 1 207 ? 16.988 6.345 10.870 1.00 39.88 207 ARG A O 1
ATOM 1663 N N . SER A 1 208 ? 14.854 6.777 10.332 1.00 38.91 208 SER A N 1
ATOM 1664 C CA . SER A 1 208 ? 14.405 5.372 10.361 1.00 38.91 208 SER A CA 1
ATOM 1665 C C . SER A 1 208 ? 14.288 4.727 8.981 1.00 38.91 208 SER A C 1
ATOM 1667 O O . SER A 1 208 ? 14.172 3.512 8.897 1.00 38.91 208 SER A O 1
ATOM 1669 N N . PHE A 1 209 ? 14.319 5.523 7.911 1.00 44.53 209 PHE A N 1
ATOM 1670 C CA . PHE A 1 209 ? 14.234 5.042 6.535 1.00 44.53 209 PHE A CA 1
ATOM 1671 C C . PHE A 1 209 ? 15.364 5.651 5.707 1.00 44.53 209 PHE A C 1
ATOM 1673 O O . PHE A 1 209 ? 15.137 6.488 4.836 1.00 44.53 209 PHE A O 1
ATOM 1680 N N . GLN A 1 210 ? 16.596 5.194 5.940 1.00 40.47 210 GLN A N 1
ATOM 1681 C CA . GLN A 1 210 ? 17.416 4.965 4.756 1.00 40.47 210 GLN A CA 1
ATOM 1682 C C . GLN A 1 210 ? 16.678 3.874 3.972 1.00 40.47 210 GLN A C 1
ATOM 1684 O O . GLN A 1 210 ? 16.268 2.893 4.601 1.00 40.47 210 GLN A O 1
ATOM 1689 N N . PRO A 1 211 ? 16.418 4.031 2.660 1.00 38.25 211 PRO A N 1
ATOM 1690 C CA . PRO A 1 211 ? 16.032 2.875 1.870 1.00 38.25 211 PRO A CA 1
ATOM 1691 C C . PRO A 1 211 ? 17.069 1.808 2.197 1.00 38.25 211 PRO A C 1
ATOM 1693 O O . PRO A 1 211 ? 18.267 2.070 2.070 1.00 38.25 211 PRO A O 1
ATOM 1696 N N . LEU A 1 212 ? 16.629 0.656 2.707 1.00 36.25 212 LEU A N 1
ATOM 1697 C CA . LEU A 1 212 ? 17.472 -0.520 2.650 1.00 36.25 212 LEU A CA 1
ATOM 1698 C C . LEU A 1 212 ? 17.733 -0.666 1.157 1.00 36.25 212 LEU A C 1
ATOM 1700 O O . LEU A 1 212 ? 16.870 -1.114 0.406 1.00 36.25 212 LEU A O 1
ATOM 1704 N N . SER A 1 213 ? 18.891 -0.198 0.701 1.00 40.34 213 SER A N 1
ATOM 1705 C CA . SER A 1 213 ? 19.537 -0.814 -0.430 1.00 40.34 213 SER A CA 1
ATOM 1706 C C . SER A 1 213 ? 19.689 -2.258 0.014 1.00 40.34 213 SER A C 1
ATOM 1708 O O . SER A 1 213 ? 20.638 -2.615 0.708 1.00 40.34 213 SER A O 1
ATOM 1710 N N . LEU A 1 214 ? 18.670 -3.068 -0.282 1.00 37.09 214 LEU A N 1
ATOM 1711 C CA . LEU A 1 214 ? 18.799 -4.505 -0.347 1.00 37.09 214 LEU A CA 1
ATOM 1712 C C . LEU A 1 214 ? 20.003 -4.691 -1.257 1.00 37.09 214 LEU A C 1
ATOM 1714 O O . LEU A 1 214 ? 19.937 -4.444 -2.460 1.00 37.09 214 LEU A O 1
ATOM 1718 N N . GLN A 1 215 ? 21.154 -4.958 -0.642 1.00 34.44 215 GLN A N 1
ATOM 1719 C CA . GLN A 1 215 ? 22.341 -5.368 -1.356 1.00 34.44 215 GLN A CA 1
ATOM 1720 C C . GLN A 1 215 ? 21.972 -6.725 -1.929 1.00 34.44 215 GLN A C 1
ATOM 1722 O O . GLN A 1 215 ? 22.165 -7.759 -1.297 1.00 34.44 215 GLN A O 1
ATOM 1727 N N . TYR A 1 216 ? 21.346 -6.695 -3.101 1.00 36.97 216 TYR A N 1
ATOM 1728 C CA . TYR A 1 216 ? 21.172 -7.850 -3.942 1.00 36.97 216 TYR A CA 1
ATOM 1729 C C . TYR A 1 216 ? 22.584 -8.330 -4.264 1.00 36.97 216 TYR A C 1
ATOM 1731 O O . TYR A 1 216 ? 23.289 -7.727 -5.073 1.00 36.97 216 TYR A O 1
ATOM 1739 N N . GLN A 1 217 ? 23.043 -9.350 -3.542 1.00 32.34 217 GLN A N 1
ATOM 1740 C CA . GLN A 1 217 ? 24.193 -10.117 -3.973 1.00 32.34 217 GLN A CA 1
ATOM 1741 C C . GLN A 1 217 ? 23.670 -11.095 -5.022 1.00 32.34 217 GLN A C 1
ATOM 1743 O O . GLN A 1 217 ? 22.934 -12.013 -4.654 1.00 32.34 217 GLN A O 1
ATOM 1748 N N . PRO A 1 218 ? 23.987 -10.909 -6.316 1.00 34.38 218 PRO A N 1
ATOM 1749 C CA . PRO A 1 218 ? 23.639 -11.907 -7.309 1.00 34.38 218 PRO A CA 1
ATOM 1750 C C . PRO A 1 218 ? 24.295 -13.222 -6.891 1.00 34.38 218 PRO A C 1
ATOM 1752 O O . PRO A 1 218 ? 25.517 -13.291 -6.743 1.00 34.38 218 PRO A O 1
ATOM 1755 N N . GLN A 1 219 ? 23.489 -14.263 -6.674 1.00 36.59 219 GLN A N 1
ATOM 1756 C CA . GLN A 1 219 ? 24.031 -15.606 -6.530 1.00 36.59 219 GLN A CA 1
ATOM 1757 C C . GLN A 1 219 ? 24.759 -15.937 -7.832 1.00 36.59 219 GLN A C 1
ATOM 1759 O O . GLN A 1 219 ? 24.169 -15.908 -8.913 1.00 36.59 219 GLN A O 1
ATOM 1764 N N . SER A 1 220 ? 26.063 -16.188 -7.737 1.00 42.06 220 SER A N 1
ATOM 1765 C CA . SER A 1 220 ? 26.862 -16.628 -8.871 1.00 42.06 220 SER A CA 1
ATOM 1766 C C . SER A 1 220 ? 26.273 -17.935 -9.392 1.00 42.06 220 SER A C 1
ATOM 1768 O O . SER A 1 220 ? 26.360 -18.970 -8.732 1.00 42.06 220 SER A O 1
ATOM 1770 N N . VAL A 1 221 ? 25.661 -17.884 -10.572 1.00 44.00 221 VAL A N 1
ATOM 1771 C CA . VAL A 1 221 ? 25.245 -19.077 -11.303 1.00 44.00 221 VAL A CA 1
ATOM 1772 C C . VAL A 1 221 ? 26.524 -19.778 -11.752 1.00 44.00 221 VAL A C 1
ATOM 1774 O O . VAL A 1 221 ? 27.152 -19.388 -12.737 1.00 44.00 221 VAL A O 1
ATOM 1777 N N . GLU A 1 222 ? 26.957 -20.790 -11.001 1.00 51.84 222 GLU A N 1
ATOM 1778 C CA . GLU A 1 222 ? 28.022 -21.683 -11.445 1.00 51.84 222 GLU A CA 1
ATOM 1779 C C . GLU A 1 222 ? 27.523 -22.455 -12.671 1.00 51.84 222 GLU A C 1
ATOM 1781 O O . GLU A 1 222 ? 26.780 -23.436 -12.577 1.00 51.84 222 GLU A O 1
ATOM 1786 N N . HIS A 1 223 ? 27.945 -22.005 -13.853 1.00 46.84 223 HIS A N 1
ATOM 1787 C CA . HIS A 1 223 ? 27.824 -22.767 -15.086 1.00 46.84 223 HIS A CA 1
ATOM 1788 C C . HIS A 1 223 ? 28.667 -24.040 -14.964 1.00 46.84 223 HIS A C 1
ATOM 1790 O O . HIS A 1 223 ? 29.854 -24.083 -15.290 1.00 46.84 223 HIS A O 1
ATOM 1796 N N . ARG A 1 224 ? 28.032 -25.115 -14.498 1.00 54.09 224 ARG A N 1
ATOM 1797 C CA . ARG A 1 224 ? 28.597 -26.459 -14.539 1.00 54.09 224 ARG A CA 1
ATOM 1798 C C . ARG A 1 224 ? 28.571 -26.937 -15.990 1.00 54.09 224 ARG A C 1
ATOM 1800 O O . ARG A 1 224 ? 27.597 -27.536 -16.442 1.00 54.09 224 ARG A O 1
ATOM 1807 N N . ALA A 1 225 ? 29.638 -26.634 -16.725 1.00 53.19 225 ALA A N 1
ATOM 1808 C CA . ALA A 1 225 ? 29.902 -27.211 -18.034 1.00 53.19 225 ALA A CA 1
ATOM 1809 C C . ALA A 1 225 ? 29.891 -28.745 -17.909 1.00 53.19 225 ALA A C 1
ATOM 1811 O O . ALA A 1 225 ? 30.737 -29.335 -17.230 1.00 53.19 225 ALA A O 1
ATOM 1812 N N . ARG A 1 226 ? 28.889 -29.391 -18.513 1.00 55.03 226 ARG A N 1
ATOM 1813 C CA . ARG A 1 226 ? 28.903 -30.839 -18.726 1.00 55.03 226 ARG A CA 1
ATOM 1814 C C . ARG A 1 226 ? 29.820 -31.120 -19.914 1.00 55.03 226 ARG A C 1
ATOM 1816 O O . ARG A 1 226 ? 29.715 -30.449 -20.936 1.00 55.03 226 ARG A O 1
ATOM 1823 N N . ARG A 1 227 ? 30.745 -32.050 -19.685 1.00 65.88 227 ARG A N 1
ATOM 1824 C CA . ARG A 1 227 ? 31.668 -32.620 -20.669 1.00 65.88 227 ARG A CA 1
ATOM 1825 C C . ARG A 1 227 ? 30.923 -33.358 -21.769 1.00 65.88 227 ARG A C 1
ATOM 1827 O O . ARG A 1 227 ? 29.845 -33.909 -21.448 1.00 65.88 227 ARG A O 1
#

Foldseek 3Di:
DDDDDDDDDDPPPPPPPQQFADWDDAPNFIWGWADAPLWIFIFTQPCVPPPDQPVRTPDTQAPDDPPPDPPPPPGPDSFKHKAQCVDDLNPCPPCNHPNVRQCPDVVRQKDWPPDKDWDQDPVHNVDTTIITMIGGPDPNSNHWAAAPAPRDIDHRPDDFDDDDDRHTHDPVCVVVVDDPPCPPPPDDDDDDDDDPPPPPDDDPPVPSDPPPPPPPPPDPPPPPDDD

Radius of gyration: 23.51 Å; chains: 1; bounding box: 99×60×52 Å

pLDDT: mean 71.0, std 19.7, range [32.34, 95.12]

Secondary structure (DSSP, 8-state):
----------------PPPPPPEEEETTEEEEEEEETTEEEEEES-GGG--STTTTEEEES----TTS-S--SSPPPTTEEEE-TTSGGG-TT-TTSHHHHHHHSSS-SEEEEEEEEEEE-SS-TT-EEEEEEEEE-S-GGGSBPBBTTT-PBP-TT-PPEEEETTEEE-HHHHHHTS-------S----------SS---STTTTTT-------------------

=== Feature glossary ===
The record interleaves many kinds of information about one protein. Here is each kind framed as the question it answers.

Q: What are the backbone torsion angles?
A: φ (phi) and ψ (psi) are the two rotatable backbone dihedrals per residue: φ is the C(i-1)–N–Cα–C torsion, ψ is the N–Cα–C–N(i+1) torsion, both in degrees on (−180°, 180°]. α-helical residues cluster near (−60°, −45°); β-strand residues near (−120°, +130°). A Ramachandran plot is simply a scatter of (φ, ψ) for every residue.

Q: What is the amino-acid chain?
A: This is the polypeptide sequence — one letter per residue, N-terminus first. Length ranges from a few dozen residues for small domains to over a thousand for large multi-domain proteins.

Q: How mobile is each atom in the crystal?
A: For experimental (PDB) structures, the B-factor (temperature factor) quantifies the positional spread of each atom in the crystal — a combination of thermal vibration and static disorder — in units of Å². High B-factors mark flexible loops or poorly resolved regions; low B-factors mark the rigid, well-ordered core.

Q: Are the domains correctly placed relative to each other?
A: Predicted Aligned Error (PAE) is an AlphaFold confidence matrix: entry (i, j) is the expected error in the position of residue j, in ångströms, when the prediction is superimposed on the true structure at residue i. Low PAE within a block of residues means that block is internally rigid and well-predicted; high PAE between two blocks means their relative placement is uncertain even if each block individually is confident.

Q: How confident is the AlphaFold model at each residue?
A: pLDDT is the predicted lDDT-Cα score: AlphaFold's confidence that the local environment of each residue (all inter-atomic distances within 15 Å) is correctly placed. It is a per-residue number between 0 and 100, with higher meaning more reliable.

Q: What family and function is it annotated with?
A: Functional annotations link the protein to curated databases. InterPro entries identify conserved domains and families by matching the sequence against member-database signatures (Pfam, PROSITE, CDD, …). Gene Ontology (GO) terms describe molecular function, biological process, and cellular component in a controlled vocabulary. CATH places the structure in a hierarchical fold classification (Class/Architecture/Topology/Homologous-superfamily). The organism is the source species.

Q: How big and how compact is the whole molecule?
A: Three whole-structure scalars: the radius of gyration (RMS distance of Cα from centroid, in Å), the count of Cα–Cα contacts (pairs closer than 8 Å and separated by more than four residues in sequence — i.e. tertiary, not local, contacts), and the bounding-box dimensions. Together they distinguish compact globular folds from extended fibres or disordered chains.

Q: What known structures does this most resemble?
A: The Foldseek neighbor list gives the closest experimentally determined structures in the PDB, ranked by structural alignment. TM-score near 1 means near-identical fold; near 0.3 means only rough topology match. This is how one finds what a novel AlphaFold prediction most resembles in the solved-structure universe.

Q: Which residues are buried vs exposed?
A: SASA measures how much of the protein is reachable by solvent. It is computed by rolling a water-sized probe over the atomic surface and summing the exposed area (Å²). Per-residue SASA distinguishes core (buried, low SASA) from surface (exposed, high SASA) residues; total SASA is a whole-molecule size measure.

Q: Which residues are in helices, strands, or loops?
A: Eight-state secondary structure (DSSP): H is the canonical α-helix, G the tighter 3₁₀-helix, I the wider π-helix; E/B are β-structure, T and S are turns and bends, and '-' is everything else. DSSP derives these from the pattern of main-chain N–H···O=C hydrogen bonds, not from the sequence.

Q: Where is each backbone atom in 3D?
A: Structure coordinates are given as an mmCIF _atom_site loop: one row per atom with element, residue name, chain id, sequence number, and x/y/z position in Å. Only the four main-chain atoms per residue are included here; side chains are omitted to keep the record compact.

Q: What if only a Cα trace is available?
A: Three-state secondary structure (P-SEA) collapses the eight DSSP classes into helix (a), strand (b), and coil (c). P-SEA assigns these from Cα geometry alone — distances and angles — without requiring backbone oxygens, so it works on any Cα trace.

Q: What do the rendered images show?
A: The six renders are orthographic views along the three Cartesian axes in both directions. Representation (cartoon, sticks, or surface) and color scheme (sequence-rainbow or by-chain) vary across proteins so the training set covers all the common visualization conventions.

Q: What does the local fold look like, residue by residue?
A: Foldseek's 3Di representation compresses backbone geometry into a per-residue letter drawn from a learned twenty-state alphabet. It captures the tertiary interaction pattern around each residue — which residues are packed against it in space, regardless of where they are in sequence.

Q: What do the diagnostic plots show?
A: The contact map is a binary N×N matrix image: pixel (i, j) is dark where Cα_i and Cα_j are within 8 Å and |i−j|>4. Because the |i−j|>4 filter removes local helical contacts, off-diagonal stripes parallel to the main diagonal indicate parallel β-sheets; stripes perpendicular to it indicate antiparallel β-sheets. The Ramachandran plot scatters every residue's (φ, ψ) pair against the sterically allowed regions. The PAE heatmap renders the predicted-aligned-error matrix.